Protein AF-A0A955WK31-F1 (afdb_monomer)

Mean predicted aligned error: 3.11 Å

Secondary structure (DSSP, 8-state):
-HHHHHHHHHHH-TTS-SSHHHHHHHHHTS---SPTT--SSSSHHHHHHHHTHHHHH-HHHHHHHHSTTGGGTSS-HHHHHHHHHHHHS-GGG---SSHHHHHHHHTTS---SPTT-SSSSSHHHHHHHHSHHHHH-HHHHHHHHSTTGGGTSS-HHHHHHHHHHHHS-GGG-SSSSHHHHHHHHTTSBS-S-TT-SSSSBHHHHHHHHTHHHHH-HHHHTTTTSSSGGGTSS---

pLDDT: mean 96.46, std 4.12, range [51.94, 98.75]

Solvent-accessible surface area (backbone atoms only — not comparable to full-atom values): 11517 Å² total; per-residue (Å²): 109,45,70,60,36,44,56,25,29,60,71,36,31,59,84,73,42,99,44,70,66,58,41,45,50,55,41,70,76,38,46,74,84,60,57,88,72,31,80,51,46,63,20,48,30,13,17,35,41,25,20,35,71,51,8,67,75,40,34,86,73,20,31,51,29,37,35,89,41,2,71,61,40,20,21,34,46,51,59,50,26,40,51,29,32,65,73,37,22,47,80,96,51,36,72,55,96,43,69,69,40,34,46,51,36,44,75,36,46,46,77,82,50,54,79,74,24,81,49,41,61,19,40,32,13,19,29,44,24,16,33,59,53,8,65,78,39,29,91,71,19,30,37,26,37,27,77,37,2,63,69,41,23,17,56,45,47,60,41,28,43,35,21,28,70,66,33,21,50,80,94,34,41,62,51,98,40,72,70,51,38,42,62,55,41,76,76,43,41,80,84,45,51,64,71,24,82,47,34,50,16,49,27,13,17,30,46,26,14,21,32,50,7,65,75,39,26,85,73,23,16,48,26,33,28,91,76,3,64,81,43,22,32,73,86,128

Radius of gyration: 18.8 Å; Cα contacts (8 Å, |Δi|>4): 501; chains: 1; bounding box: 48×33×51 Å

Sequence (236 aa):
RCEVYCNRMEQNCPDSWADRDTCMQFCAEMPDDAPQGSVEGDSVQCRIYHASVPAAADPALHCPHAALSGAGVCGSGCDVYCRNVMDHCTEELAIYPSMDACMAACGAMPNDGEDGATEGNSVQCRLYHSSFPAEESPAVHCPHASINGGGVCGDACDAYCDQLEAHCVGNNAQYPSRQACRAGCIELSRDGDFNAVDGDSVQCRAYHASFPAASDAALHCPHAGYDGGGVCVDPR

Foldseek 3Di:
DLVLLLVLCCVQVVPLAPDSVRSSQLLVLFADPDDALDCFEGGQNVLSNLSHPVSNVPVPPRVCCNHNCNVRGNHHLQRLLLVLLVVQQDDVRRQAPDSLLSSQQQVLWAAPDDALDCAEGHSNNLSNLSGSVSNVPVVVRSLCNHLQNVRGHHHSQVSLLSLQVRQQDDVSRQAPDSVRSSVLQVPFDCPDDCNDCFEGHSSNLSNLSTSVSNVPSVPRSCCNHSVNVVGHYHDD

Structure (mmCIF, N/CA/C/O backbone):
data_AF-A0A955WK31-F1
#
_entry.id   AF-A0A955WK31-F1
#
loop_
_atom_site.group_PDB
_atom_site.id
_atom_site.type_symbol
_atom_site.label_atom_id
_atom_site.label_alt_id
_atom_site.label_comp_id
_atom_site.label_asym_id
_atom_site.label_entity_id
_atom_site.label_seq_id
_atom_site.pdbx_PDB_ins_code
_atom_site.Cartn_x
_atom_site.Cartn_y
_atom_site.Cartn_z
_atom_site.occupancy
_atom_site.B_iso_or_equiv
_atom_site.auth_seq_id
_atom_site.auth_comp_id
_atom_site.auth_asym_id
_atom_site.auth_atom_id
_atom_site.pdbx_PDB_model_num
ATOM 1 N N . ARG A 1 1 ? 17.958 8.239 -17.084 1.00 92.19 1 ARG A N 1
ATOM 2 C CA . ARG A 1 1 ? 18.024 6.882 -16.485 1.00 92.19 1 ARG A CA 1
ATOM 3 C C . ARG A 1 1 ? 16.753 6.100 -16.811 1.00 92.19 1 ARG A C 1
ATOM 5 O O . ARG A 1 1 ? 16.887 4.992 -17.309 1.00 92.19 1 ARG A O 1
ATOM 12 N N . CYS A 1 2 ? 15.573 6.716 -16.693 1.00 97.62 2 CYS A N 1
ATOM 13 C CA . CYS A 1 2 ? 14.294 6.089 -17.042 1.00 97.62 2 CYS A CA 1
ATOM 14 C C . CYS A 1 2 ? 14.164 5.577 -18.472 1.00 97.62 2 CYS A C 1
ATOM 16 O O . CYS A 1 2 ? 13.762 4.440 -18.652 1.00 97.62 2 CYS A O 1
ATOM 18 N N . GLU A 1 3 ? 14.661 6.309 -19.471 1.00 98.12 3 GLU A N 1
ATOM 19 C CA . GLU A 1 3 ? 14.732 5.782 -20.844 1.00 98.12 3 GLU A CA 1
ATOM 20 C C . GLU A 1 3 ? 15.465 4.432 -20.930 1.00 98.12 3 GLU A C 1
ATOM 22 O O . GLU A 1 3 ? 15.030 3.516 -21.619 1.00 98.12 3 GLU A O 1
ATOM 27 N N . VAL A 1 4 ? 16.581 4.282 -20.205 1.00 97.94 4 VAL A N 1
ATOM 28 C CA . VAL A 1 4 ? 17.332 3.018 -20.177 1.00 97.94 4 VAL A CA 1
ATOM 29 C C . VAL A 1 4 ? 16.525 1.952 -19.452 1.00 97.94 4 VAL A C 1
ATOM 31 O O . VAL A 1 4 ? 16.413 0.848 -19.967 1.00 97.94 4 VAL A O 1
ATOM 34 N N . TYR A 1 5 ? 15.963 2.279 -18.292 1.00 98.38 5 TYR A N 1
ATOM 35 C CA . TYR A 1 5 ? 15.118 1.369 -17.527 1.00 98.38 5 TYR A CA 1
ATOM 36 C C . TYR A 1 5 ? 13.930 0.859 -18.355 1.00 98.38 5 TYR A C 1
ATOM 38 O O . TYR A 1 5 ? 13.827 -0.344 -18.570 1.00 98.38 5 TYR A O 1
ATOM 46 N N . CYS A 1 6 ? 13.109 1.745 -18.918 1.00 98.38 6 CYS A N 1
ATOM 47 C CA . CYS A 1 6 ? 11.917 1.363 -19.671 1.00 98.38 6 CYS A CA 1
ATOM 48 C C . CYS A 1 6 ? 12.245 0.618 -20.966 1.00 98.38 6 CYS A C 1
ATOM 50 O O . CYS A 1 6 ? 11.593 -0.375 -21.262 1.00 98.38 6 CYS A O 1
ATOM 52 N N . ASN A 1 7 ? 13.329 0.974 -21.669 1.00 98.50 7 ASN A N 1
ATOM 53 C CA . ASN A 1 7 ? 13.802 0.168 -22.802 1.00 98.50 7 ASN A CA 1
ATOM 54 C C . ASN A 1 7 ? 14.171 -1.268 -22.390 1.00 98.50 7 ASN A C 1
ATOM 56 O O . ASN A 1 7 ? 14.014 -2.195 -23.179 1.00 98.50 7 ASN A O 1
ATOM 60 N N . ARG A 1 8 ? 14.710 -1.464 -21.179 1.00 98.25 8 ARG A N 1
ATOM 61 C CA . ARG A 1 8 ? 15.048 -2.796 -20.655 1.00 98.25 8 ARG A CA 1
ATOM 62 C C . ARG A 1 8 ? 13.814 -3.560 -20.195 1.00 98.25 8 ARG A C 1
ATOM 64 O O . ARG A 1 8 ? 13.718 -4.746 -20.496 1.00 98.25 8 ARG A O 1
ATOM 71 N N . MET A 1 9 ? 12.873 -2.880 -19.545 1.00 98.00 9 MET A N 1
ATOM 72 C CA . MET A 1 9 ? 11.590 -3.463 -19.155 1.00 98.00 9 MET A CA 1
ATOM 73 C C . MET A 1 9 ? 10.801 -3.922 -20.383 1.00 98.00 9 MET A C 1
ATOM 75 O O . MET A 1 9 ? 10.459 -5.089 -20.465 1.00 98.00 9 MET A O 1
ATOM 79 N N . GLU A 1 10 ? 10.622 -3.080 -21.401 1.00 97.81 10 GLU A N 1
ATOM 80 C CA . GLU A 1 10 ? 9.941 -3.469 -22.649 1.00 97.81 10 GLU A CA 1
ATOM 81 C C . GLU A 1 10 ? 10.626 -4.651 -23.355 1.00 97.81 10 GLU A C 1
ATOM 83 O O . GLU A 1 10 ? 9.967 -5.483 -23.975 1.00 97.81 10 GLU A O 1
ATOM 88 N N . GLN A 1 11 ? 11.958 -4.728 -23.276 1.00 98.06 11 GLN A N 1
ATOM 89 C CA . GLN A 1 11 ? 12.728 -5.779 -23.934 1.00 98.06 11 GLN A CA 1
ATOM 90 C C . GLN A 1 11 ? 12.635 -7.131 -23.212 1.00 98.06 11 GLN A C 1
ATOM 92 O O . GLN A 1 11 ? 12.523 -8.160 -23.876 1.00 98.06 11 GLN A O 1
ATOM 97 N N . ASN A 1 12 ? 12.756 -7.137 -21.882 1.00 98.31 12 ASN A N 1
ATOM 98 C CA . ASN A 1 12 ? 12.971 -8.360 -21.101 1.00 98.31 12 ASN A CA 1
ATOM 99 C C . ASN A 1 12 ? 11.814 -8.695 -20.146 1.00 98.31 12 ASN A C 1
ATOM 101 O O . ASN A 1 12 ? 11.723 -9.832 -19.694 1.00 98.31 12 ASN A O 1
ATOM 105 N N . CYS A 1 13 ? 10.943 -7.728 -19.859 1.00 97.12 13 CYS A N 1
ATOM 106 C CA . CYS A 1 13 ? 9.817 -7.808 -18.928 1.00 97.12 13 CYS A CA 1
ATOM 107 C C . CYS A 1 13 ? 8.564 -7.110 -19.512 1.00 97.12 13 CYS A C 1
ATOM 109 O O . CYS A 1 13 ? 8.035 -6.183 -18.892 1.00 97.12 13 CYS A O 1
ATOM 111 N N . PRO A 1 14 ? 8.101 -7.491 -20.721 1.00 94.69 14 PRO A N 1
ATOM 112 C CA . PRO A 1 14 ? 7.091 -6.734 -21.471 1.00 94.69 14 PRO A CA 1
ATOM 113 C C . PRO A 1 14 ? 5.731 -6.631 -20.766 1.00 94.69 14 PRO A C 1
ATOM 115 O O . PRO A 1 14 ? 4.974 -5.717 -21.069 1.00 94.69 14 PRO A O 1
ATOM 118 N N . ASP A 1 15 ? 5.445 -7.527 -19.819 1.00 90.69 15 ASP A N 1
ATOM 119 C CA . ASP A 1 15 ? 4.183 -7.557 -19.073 1.00 90.69 15 ASP A CA 1
ATOM 120 C C . ASP A 1 15 ? 4.235 -6.748 -17.761 1.00 90.69 15 ASP A C 1
ATOM 122 O O . ASP A 1 15 ? 3.238 -6.659 -17.052 1.00 90.69 15 ASP A O 1
ATOM 126 N N . SER A 1 16 ? 5.385 -6.160 -17.404 1.00 90.75 16 SER A N 1
ATOM 127 C CA . SER A 1 16 ? 5.535 -5.423 -16.138 1.00 90.75 16 SER A CA 1
ATOM 128 C C . SER A 1 16 ? 4.863 -4.052 -16.126 1.00 90.75 16 SER A C 1
ATOM 130 O O . SER A 1 16 ? 4.654 -3.499 -15.051 1.00 90.75 16 SER A O 1
ATOM 132 N N . TRP A 1 17 ? 4.565 -3.484 -17.295 1.00 92.38 17 TRP A N 1
ATOM 133 C CA . TRP A 1 17 ? 3.943 -2.170 -17.419 1.00 92.38 17 TRP A CA 1
ATOM 134 C C . TRP A 1 17 ? 2.866 -2.201 -18.494 1.00 92.38 17 TRP A C 1
ATOM 136 O O . TRP A 1 17 ? 3.056 -2.819 -19.539 1.00 92.38 17 TRP A O 1
ATOM 146 N N . AL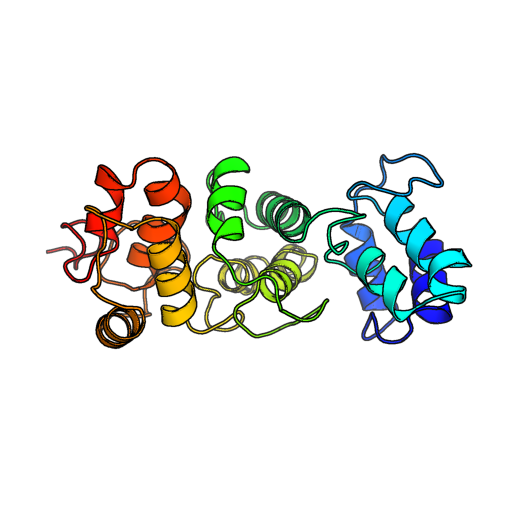A A 1 18 ? 1.758 -1.497 -18.253 1.00 91.19 18 ALA A N 1
ATOM 147 C CA . ALA A 1 18 ? 0.679 -1.381 -19.232 1.00 91.19 18 ALA A CA 1
ATOM 148 C C . ALA A 1 18 ? 1.162 -0.708 -20.529 1.00 91.19 18 ALA A C 1
ATOM 150 O O . ALA A 1 18 ? 0.836 -1.154 -21.630 1.00 91.19 18 ALA A O 1
ATOM 151 N N . ASP A 1 19 ? 1.961 0.351 -20.388 1.00 94.25 19 ASP A N 1
ATOM 152 C CA . ASP A 1 19 ? 2.599 1.064 -21.487 1.00 94.25 19 ASP A CA 1
ATOM 153 C C . ASP A 1 19 ? 3.885 1.785 -21.043 1.00 94.25 19 ASP A C 1
ATOM 155 O O . ASP A 1 19 ? 4.278 1.793 -19.869 1.00 94.25 19 ASP A O 1
ATOM 159 N N . ARG A 1 20 ? 4.574 2.376 -22.025 1.00 95.94 20 ARG A N 1
ATOM 160 C CA . ARG A 1 20 ? 5.824 3.109 -21.816 1.00 95.94 20 ARG A CA 1
ATOM 161 C C . ARG A 1 20 ? 5.638 4.335 -20.930 1.00 95.94 20 ARG A C 1
ATOM 163 O O . ARG A 1 20 ? 6.525 4.627 -20.132 1.00 95.94 20 ARG A O 1
ATOM 170 N N . ASP A 1 21 ? 4.529 5.047 -21.084 1.00 96.56 21 ASP A N 1
ATOM 171 C CA . ASP A 1 21 ? 4.283 6.285 -20.344 1.00 96.56 21 ASP A CA 1
ATOM 172 C C . ASP A 1 21 ? 4.119 5.974 -18.853 1.00 96.56 21 ASP A C 1
ATOM 174 O O . ASP A 1 21 ? 4.790 6.585 -18.021 1.00 96.56 21 ASP A O 1
ATOM 178 N N . THR A 1 22 ? 3.373 4.914 -18.536 1.00 93.69 22 THR A N 1
ATOM 179 C CA . THR A 1 22 ? 3.252 4.345 -17.191 1.00 93.69 22 THR A CA 1
ATOM 180 C C . THR A 1 22 ? 4.628 3.969 -16.634 1.00 93.69 22 THR A C 1
ATOM 182 O O . THR A 1 22 ? 4.990 4.386 -15.535 1.00 93.69 22 THR A O 1
ATOM 185 N N . CYS A 1 23 ? 5.459 3.252 -17.405 1.00 96.88 23 CYS A N 1
ATOM 186 C CA . CYS A 1 23 ? 6.825 2.922 -16.979 1.00 96.88 23 CYS A CA 1
ATOM 187 C 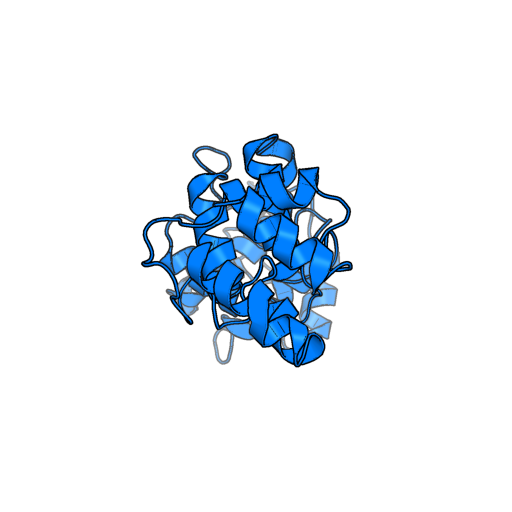C . CYS A 1 23 ? 7.657 4.172 -16.643 1.00 96.88 23 CYS A C 1
ATOM 189 O O . CYS A 1 23 ? 8.407 4.188 -15.663 1.00 96.88 23 CYS A O 1
ATOM 191 N N . MET A 1 24 ? 7.543 5.222 -17.458 1.00 97.31 24 MET A N 1
ATOM 192 C CA . MET A 1 24 ? 8.301 6.457 -17.276 1.00 97.31 24 MET A CA 1
ATOM 193 C C . MET A 1 24 ? 7.849 7.233 -16.036 1.00 97.31 24 MET A C 1
ATOM 195 O O . MET A 1 24 ? 8.716 7.746 -15.330 1.00 97.31 24 MET A O 1
ATOM 199 N N . GLN A 1 25 ? 6.543 7.266 -15.750 1.00 95.75 25 GLN A N 1
ATOM 200 C CA . GLN A 1 25 ? 5.986 7.860 -14.529 1.00 95.75 25 GLN A CA 1
ATOM 201 C C . GLN A 1 25 ? 6.509 7.136 -13.287 1.00 95.75 25 GLN A C 1
ATOM 203 O O . GLN A 1 25 ? 7.164 7.745 -12.450 1.00 95.75 25 GLN A O 1
ATOM 208 N N . PHE A 1 26 ? 6.366 5.811 -13.216 1.00 94.56 26 PHE A N 1
ATOM 209 C CA . PHE A 1 26 ? 6.881 5.047 -12.075 1.00 94.56 26 PHE A CA 1
ATOM 210 C C . PHE A 1 26 ? 8.394 5.138 -11.904 1.00 94.56 26 PHE A C 1
ATOM 212 O O . PHE A 1 26 ? 8.895 5.094 -10.784 1.00 94.56 26 PHE A O 1
ATOM 219 N N . CYS A 1 27 ? 9.143 5.235 -12.999 1.00 96.94 27 CYS A N 1
ATOM 220 C CA . CYS A 1 27 ? 10.583 5.396 -12.905 1.00 96.94 27 CYS A CA 1
ATOM 221 C C . CYS A 1 27 ? 10.997 6.755 -12.328 1.00 96.94 27 CYS A C 1
ATOM 223 O O . CYS A 1 27 ? 12.036 6.830 -11.670 1.00 96.94 27 CYS A O 1
ATOM 225 N N . ALA A 1 28 ? 10.222 7.815 -12.575 1.00 95.31 28 ALA A N 1
ATOM 226 C CA . ALA A 1 28 ? 10.496 9.132 -12.007 1.00 95.31 28 ALA A CA 1
ATOM 227 C C . ALA A 1 28 ? 10.460 9.108 -10.466 1.00 95.31 28 ALA A C 1
ATOM 229 O O . ALA A 1 28 ? 11.258 9.801 -9.841 1.00 95.31 28 ALA A O 1
ATOM 230 N N . GLU A 1 29 ? 9.651 8.211 -9.891 1.00 91.88 29 GLU A N 1
ATOM 231 C CA . GLU A 1 29 ? 9.495 7.995 -8.444 1.00 91.88 29 GLU A CA 1
ATOM 232 C C . GLU A 1 29 ? 10.611 7.170 -7.787 1.00 91.88 29 GLU A C 1
ATOM 234 O O . GLU A 1 29 ? 10.628 6.980 -6.568 1.00 91.88 29 GLU A O 1
ATOM 239 N N . MET A 1 30 ? 11.525 6.595 -8.571 1.00 94.69 30 MET A N 1
ATOM 240 C CA . MET A 1 30 ? 12.569 5.714 -8.047 1.00 94.69 30 MET A CA 1
ATOM 241 C C . MET A 1 30 ? 13.819 6.516 -7.662 1.00 94.69 30 MET A C 1
ATOM 243 O O . MET A 1 30 ? 14.312 7.288 -8.489 1.00 94.69 30 MET A O 1
ATOM 247 N N . PRO A 1 31 ? 14.430 6.263 -6.485 1.00 95.94 31 PRO A N 1
ATOM 248 C CA . PRO A 1 31 ? 15.676 6.918 -6.106 1.00 95.94 31 PRO A CA 1
ATOM 249 C C . PRO A 1 31 ? 16.777 6.722 -7.155 1.00 95.94 31 PRO A C 1
ATOM 251 O O . PRO A 1 31 ? 16.990 5.622 -7.682 1.00 95.94 31 PRO A O 1
ATOM 254 N N . ASP A 1 32 ? 17.498 7.795 -7.475 1.00 94.44 32 ASP A N 1
ATOM 255 C CA . ASP A 1 32 ? 18.536 7.797 -8.506 1.00 94.44 32 ASP A CA 1
ATOM 256 C C . ASP A 1 32 ? 19.938 8.139 -7.983 1.00 94.44 32 ASP A C 1
ATOM 258 O O . ASP A 1 32 ? 20.868 8.331 -8.769 1.00 94.44 32 ASP A O 1
ATOM 262 N N . ASP A 1 33 ? 20.126 8.116 -6.672 1.00 92.81 33 ASP A N 1
ATOM 263 C CA . ASP A 1 33 ? 21.386 8.392 -5.983 1.00 92.81 33 ASP A CA 1
ATOM 264 C C . ASP A 1 33 ? 22.358 7.196 -5.976 1.00 92.81 33 ASP A C 1
ATOM 266 O O . ASP A 1 33 ? 23.569 7.371 -5.806 1.00 92.81 33 ASP A O 1
ATOM 270 N N . ALA A 1 34 ? 21.865 5.983 -6.242 1.00 95.38 34 ALA A N 1
ATOM 271 C CA . ALA A 1 34 ? 22.690 4.782 -6.281 1.00 95.38 34 ALA A CA 1
ATOM 272 C C . ALA A 1 34 ? 23.724 4.777 -7.439 1.00 95.38 34 ALA A C 1
ATOM 274 O O . ALA A 1 34 ? 23.462 5.304 -8.537 1.00 95.38 34 ALA A O 1
ATOM 275 N N . PRO A 1 35 ? 24.899 4.137 -7.240 1.00 96.19 35 PRO A N 1
ATOM 276 C CA . PRO A 1 35 ? 25.889 3.920 -8.293 1.00 96.19 35 PRO A CA 1
ATOM 277 C C . PRO A 1 35 ? 25.359 3.082 -9.462 1.00 96.19 35 PRO A C 1
ATOM 279 O O . PRO A 1 35 ? 24.489 2.227 -9.316 1.00 96.19 35 PRO A O 1
ATOM 282 N N . GLN A 1 36 ? 25.931 3.286 -10.648 1.00 94.56 36 GLN A N 1
ATOM 283 C CA . GLN A 1 36 ? 25.620 2.439 -11.795 1.00 94.56 36 GLN A CA 1
ATOM 284 C C . GLN A 1 36 ? 26.034 0.987 -11.523 1.00 94.56 36 GLN A C 1
ATOM 286 O O . GLN A 1 36 ? 27.169 0.728 -11.129 1.00 94.56 36 GLN A O 1
ATOM 291 N N . GLY A 1 37 ? 25.129 0.048 -11.804 1.00 90.75 37 GLY A N 1
ATOM 292 C CA . GLY A 1 37 ? 25.379 -1.380 -11.605 1.00 90.75 37 GLY A CA 1
ATOM 293 C C . GLY A 1 37 ? 25.156 -1.868 -10.174 1.00 90.75 37 GLY A C 1
ATOM 294 O O . GLY A 1 37 ? 25.559 -2.990 -9.877 1.00 90.75 37 GLY A O 1
ATOM 295 N N . SER A 1 38 ? 24.523 -1.068 -9.306 1.00 97.75 38 SER A N 1
ATOM 296 C CA . SER A 1 38 ? 23.959 -1.580 -8.054 1.00 97.75 38 SER A CA 1
ATOM 297 C C . SER A 1 38 ? 23.093 -2.810 -8.322 1.00 97.75 38 SER A C 1
ATOM 299 O O . SER A 1 38 ? 22.376 -2.854 -9.319 1.00 97.75 38 SER A O 1
ATOM 301 N N . VAL A 1 39 ? 23.181 -3.804 -7.441 1.00 97.62 39 VAL A N 1
ATOM 302 C CA . VAL A 1 39 ? 22.456 -5.086 -7.544 1.00 97.62 39 VAL A CA 1
ATOM 303 C C . VAL A 1 39 ? 21.466 -5.292 -6.396 1.00 97.62 39 VAL A C 1
ATOM 305 O O . VAL A 1 39 ? 20.821 -6.329 -6.315 1.00 97.62 39 VAL A O 1
ATOM 308 N N . GLU A 1 40 ? 21.390 -4.320 -5.492 1.00 97.19 40 GLU A N 1
ATOM 309 C CA . GLU A 1 40 ? 20.521 -4.298 -4.322 1.00 97.19 40 GLU A CA 1
ATOM 310 C C . GLU A 1 40 ? 20.214 -2.841 -3.935 1.00 97.19 40 GLU A C 1
ATOM 312 O O . GLU A 1 40 ? 20.901 -1.913 -4.384 1.00 97.19 40 GLU A O 1
ATOM 317 N N . GLY A 1 41 ? 19.191 -2.656 -3.098 1.00 95.06 41 GLY A N 1
ATOM 318 C CA . GLY A 1 41 ? 18.737 -1.358 -2.590 1.00 95.06 41 GLY A CA 1
ATOM 319 C C . GLY A 1 41 ? 17.703 -0.673 -3.490 1.00 95.06 41 GLY A C 1
ATOM 320 O O . GLY A 1 41 ? 17.723 -0.836 -4.713 1.00 95.06 41 GLY A O 1
ATOM 321 N N . ASP A 1 42 ? 16.793 0.103 -2.887 1.00 95.69 42 ASP A N 1
ATOM 322 C CA . ASP A 1 42 ? 15.738 0.823 -3.619 1.00 95.69 42 ASP A CA 1
ATOM 323 C C . ASP A 1 42 ? 16.335 1.927 -4.489 1.00 95.69 42 ASP A C 1
ATOM 325 O O . ASP A 1 42 ? 16.679 3.004 -4.014 1.00 95.69 42 ASP A O 1
ATOM 329 N N . SER A 1 43 ? 16.522 1.625 -5.773 1.00 96.81 43 SER A N 1
ATOM 330 C CA . SER A 1 43 ? 17.007 2.592 -6.748 1.00 96.81 43 SER A CA 1
ATOM 331 C C . SER A 1 43 ? 16.698 2.182 -8.182 1.00 96.81 43 SER A C 1
ATOM 333 O O . SER A 1 43 ? 16.664 0.996 -8.530 1.00 96.81 43 SER A O 1
ATOM 335 N N . VAL A 1 44 ? 16.609 3.173 -9.069 1.00 97.56 44 VAL A N 1
ATOM 336 C CA . VAL A 1 44 ? 16.513 2.942 -10.516 1.00 97.56 44 VAL A CA 1
ATOM 337 C C . VAL A 1 44 ? 17.731 2.178 -11.053 1.00 97.56 44 VAL A C 1
ATOM 339 O O . VAL A 1 44 ? 17.611 1.431 -12.020 1.00 97.56 44 VAL A O 1
ATOM 342 N N . GLN A 1 45 ? 18.916 2.313 -10.439 1.00 97.94 45 GLN A N 1
ATOM 343 C CA . GLN A 1 45 ? 20.112 1.585 -10.888 1.00 97.94 45 GLN A CA 1
ATOM 344 C C . GLN A 1 45 ? 20.037 0.090 -10.588 1.00 97.94 45 GLN A C 1
ATOM 346 O O . GLN A 1 45 ? 20.364 -0.704 -11.471 1.00 97.94 45 GLN A O 1
ATOM 351 N N . CYS A 1 46 ? 19.558 -0.287 -9.399 1.00 98.31 46 CYS A N 1
ATOM 352 C CA . CYS A 1 46 ? 19.274 -1.685 -9.072 1.00 98.31 46 CYS A CA 1
ATOM 353 C C . CYS A 1 46 ? 18.269 -2.284 -10.060 1.00 98.31 46 CYS A C 1
ATOM 355 O O . CYS A 1 46 ? 18.496 -3.339 -10.655 1.00 98.31 46 CYS A O 1
ATOM 357 N N . ARG A 1 47 ? 17.188 -1.549 -10.333 1.00 98.12 47 ARG A N 1
ATOM 358 C CA . ARG A 1 47 ? 16.125 -2.00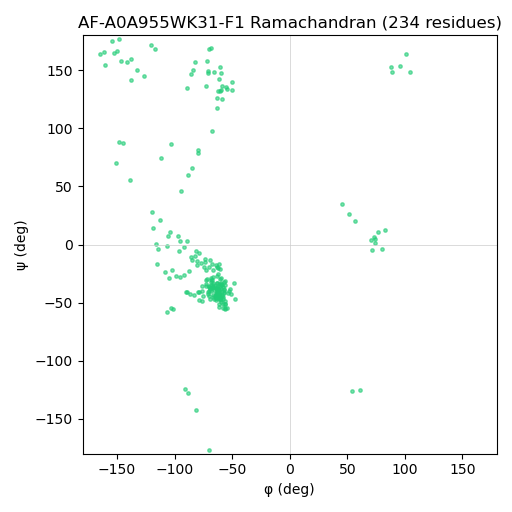6 -11.234 1.00 98.12 47 ARG A CA 1
ATOM 359 C C . ARG A 1 47 ? 16.605 -2.116 -12.681 1.00 98.12 47 ARG A C 1
ATOM 361 O O . ARG A 1 47 ? 16.284 -3.091 -13.352 1.00 98.12 47 ARG A O 1
ATOM 368 N N . ILE A 1 48 ? 17.460 -1.200 -13.152 1.00 98.44 48 ILE A N 1
ATOM 369 C CA . ILE A 1 48 ? 18.138 -1.322 -14.456 1.00 98.44 48 ILE A CA 1
ATOM 370 C C . ILE A 1 48 ? 19.010 -2.579 -14.511 1.00 98.44 48 ILE A C 1
ATOM 372 O O . ILE A 1 48 ? 19.008 -3.257 -15.543 1.00 98.44 48 ILE A O 1
ATOM 376 N N . TYR A 1 49 ? 19.764 -2.891 -13.448 1.00 98.31 49 TYR A N 1
ATOM 377 C CA . TYR A 1 49 ? 20.580 -4.105 -13.401 1.00 98.31 49 TYR A CA 1
ATOM 378 C C . TYR A 1 49 ? 19.700 -5.339 -13.588 1.00 98.31 49 TYR A C 1
ATOM 380 O O . TYR A 1 49 ? 19.955 -6.120 -14.504 1.00 98.31 49 TYR A O 1
ATOM 388 N N . HIS A 1 50 ? 18.623 -5.464 -12.810 1.00 98.44 50 HIS A N 1
ATOM 389 C CA . HIS A 1 50 ? 17.724 -6.612 -12.895 1.00 98.44 50 HIS A CA 1
ATOM 390 C C . HIS A 1 50 ? 16.945 -6.683 -14.212 1.00 98.44 50 HIS A C 1
ATOM 392 O O . HIS A 1 50 ? 16.850 -7.768 -14.776 1.00 98.44 50 HIS A O 1
ATOM 398 N N . ALA A 1 51 ? 16.526 -5.549 -14.781 1.00 98.19 51 ALA A N 1
ATOM 399 C CA . ALA A 1 51 ? 15.858 -5.488 -16.083 1.00 98.19 51 ALA A CA 1
ATOM 400 C C . ALA A 1 51 ? 16.780 -5.815 -17.274 1.00 98.19 51 ALA A C 1
ATOM 402 O O . ALA A 1 51 ? 16.300 -5.976 -18.392 1.00 98.19 51 ALA A O 1
ATOM 403 N N . SER A 1 52 ? 18.106 -5.857 -17.091 1.00 97.88 52 SER A N 1
ATOM 404 C CA . SER A 1 52 ? 19.074 -5.999 -18.189 1.00 97.88 52 SER A CA 1
ATOM 405 C C . SER A 1 52 ? 19.430 -7.467 -18.483 1.00 97.88 52 SER A C 1
ATOM 407 O O . SER A 1 52 ? 18.563 -8.279 -18.787 1.00 97.88 52 SER A O 1
ATOM 409 N N . VAL A 1 53 ? 20.721 -7.821 -18.450 1.00 96.12 53 VAL A N 1
ATOM 410 C CA . VAL A 1 53 ? 21.208 -9.184 -18.727 1.00 96.12 53 VAL A CA 1
ATOM 411 C C . VAL A 1 53 ? 20.579 -10.246 -17.808 1.00 96.12 53 VAL A C 1
ATOM 413 O O . VAL A 1 53 ? 20.262 -11.314 -18.325 1.00 96.12 53 VAL A O 1
ATOM 416 N N . PRO A 1 54 ? 20.356 -9.990 -16.500 1.00 97.00 54 PRO A N 1
ATOM 417 C CA . PRO A 1 54 ? 19.674 -10.935 -15.620 1.00 97.00 54 PRO A CA 1
ATOM 418 C C . PRO A 1 54 ? 18.263 -11.298 -16.107 1.00 97.00 54 PRO A C 1
ATOM 420 O O . PRO A 1 54 ? 18.012 -12.474 -16.354 1.00 97.00 54 PRO A O 1
ATOM 423 N N . ALA A 1 55 ? 17.373 -10.325 -16.342 1.00 97.81 55 ALA A N 1
ATOM 424 C CA . ALA A 1 55 ? 16.035 -10.604 -16.875 1.00 97.81 55 ALA A CA 1
ATOM 425 C C . ALA A 1 55 ? 16.061 -11.226 -18.274 1.00 97.81 55 ALA A C 1
ATOM 427 O O . ALA A 1 55 ? 15.245 -12.089 -18.560 1.00 97.81 55 ALA A O 1
ATOM 428 N N . ALA A 1 56 ? 17.022 -10.877 -19.135 1.00 97.81 56 ALA A N 1
ATOM 429 C CA . ALA A 1 56 ? 17.161 -11.551 -20.429 1.00 97.81 56 ALA A CA 1
ATOM 430 C C . ALA A 1 56 ? 17.492 -13.055 -20.297 1.00 97.81 56 ALA A C 1
ATOM 432 O O . ALA A 1 56 ? 17.200 -13.829 -21.209 1.00 97.81 56 ALA A O 1
ATOM 433 N N . ALA A 1 57 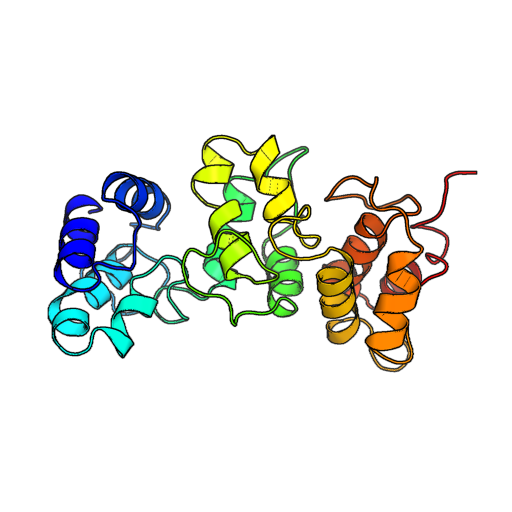? 18.132 -13.465 -19.196 1.00 98.06 57 ALA A N 1
ATOM 434 C CA . ALA A 1 57 ? 18.494 -14.855 -18.925 1.00 98.06 57 ALA A CA 1
ATOM 435 C C . ALA A 1 57 ? 17.398 -15.620 -18.162 1.00 98.06 57 ALA A C 1
ATOM 437 O O . ALA A 1 57 ? 17.143 -16.780 -18.481 1.00 98.06 57 ALA A O 1
ATOM 438 N N . ASP A 1 58 ? 16.767 -14.980 -17.175 1.00 98.00 58 ASP A N 1
ATOM 439 C CA . ASP A 1 58 ? 15.671 -15.538 -16.377 1.00 98.00 58 ASP A CA 1
ATOM 440 C C . ASP A 1 58 ? 14.659 -14.432 -16.007 1.00 98.00 58 ASP A C 1
ATOM 442 O O . ASP A 1 58 ? 14.778 -13.800 -14.947 1.00 98.00 58 ASP A O 1
ATOM 446 N N . PRO A 1 59 ? 13.668 -14.163 -16.882 1.00 96.94 59 PRO A N 1
ATOM 447 C CA . PRO A 1 59 ? 12.666 -13.130 -16.638 1.00 96.94 59 PRO A CA 1
ATOM 448 C C . PRO A 1 59 ? 11.834 -13.399 -15.381 1.00 96.94 59 PRO A C 1
ATOM 450 O O . PRO A 1 59 ? 11.540 -12.474 -14.629 1.00 96.94 59 PRO A O 1
ATOM 453 N N . ALA A 1 60 ? 11.487 -14.665 -15.121 1.00 95.38 60 ALA A N 1
ATOM 454 C CA . ALA A 1 60 ? 10.626 -15.034 -13.999 1.00 95.38 60 ALA A CA 1
ATOM 455 C C . ALA A 1 60 ? 11.272 -14.693 -12.650 1.00 95.38 60 ALA A C 1
ATOM 457 O O . ALA A 1 60 ? 10.583 -14.265 -11.728 1.00 95.38 60 ALA A O 1
ATOM 458 N N . LEU A 1 61 ? 12.594 -14.845 -12.548 1.00 96.00 61 LEU A N 1
ATOM 459 C CA . LEU A 1 61 ? 13.339 -14.476 -11.350 1.00 96.00 61 LEU A CA 1
ATOM 460 C C . LEU A 1 61 ? 13.600 -12.967 -11.251 1.00 96.00 61 LEU A C 1
ATOM 462 O O . LEU A 1 61 ? 13.543 -12.407 -10.161 1.00 96.00 61 LEU A O 1
ATOM 466 N N . HIS A 1 62 ? 13.939 -12.301 -12.357 1.00 97.75 62 HIS A N 1
ATOM 467 C CA . HIS A 1 62 ? 14.506 -10.949 -12.296 1.00 97.75 62 HIS A CA 1
ATOM 468 C C . HIS A 1 62 ? 13.541 -9.811 -12.623 1.00 97.75 62 HIS A C 1
ATOM 470 O O . HIS A 1 62 ? 13.785 -8.691 -12.169 1.00 97.75 62 HIS A O 1
ATOM 476 N N . CYS A 1 63 ? 12.450 -10.057 -13.349 1.00 97.19 63 CYS A N 1
ATOM 477 C CA . CYS A 1 63 ? 11.452 -9.019 -13.602 1.00 97.19 63 CYS A CA 1
ATOM 478 C C . CYS A 1 63 ? 10.797 -8.490 -12.314 1.00 97.19 63 CYS A C 1
ATOM 480 O O . CYS A 1 63 ? 10.720 -7.270 -12.193 1.00 97.19 63 CYS A O 1
ATOM 482 N N . PRO A 1 64 ? 10.446 -9.318 -11.305 1.00 95.31 64 PRO A N 1
ATOM 483 C CA . PRO A 1 64 ? 9.911 -8.805 -10.037 1.00 95.31 64 PRO A CA 1
ATOM 484 C C . PRO A 1 64 ? 10.880 -7.868 -9.297 1.00 95.31 64 PRO A C 1
ATOM 486 O O . PRO A 1 64 ? 10.479 -6.865 -8.717 1.00 95.31 64 PRO A O 1
ATOM 489 N N . HIS A 1 65 ? 12.190 -8.136 -9.365 1.00 96.38 65 HIS A N 1
ATOM 490 C CA . HIS A 1 65 ? 13.194 -7.256 -8.753 1.00 96.38 65 HIS A CA 1
ATOM 491 C C . HIS A 1 65 ? 13.275 -5.896 -9.469 1.00 96.38 65 HIS A C 1
ATOM 493 O O . HIS A 1 65 ? 13.618 -4.881 -8.866 1.00 96.38 65 HIS A O 1
ATOM 499 N N . ALA A 1 66 ? 12.995 -5.876 -10.773 1.00 97.06 66 ALA A N 1
ATOM 500 C CA . ALA A 1 66 ? 13.007 -4.668 -11.587 1.00 97.06 66 ALA A CA 1
ATOM 501 C C . ALA A 1 66 ? 11.668 -3.909 -11.582 1.00 97.06 66 ALA A C 1
ATOM 503 O O . ALA A 1 66 ? 11.665 -2.709 -11.863 1.00 97.06 66 ALA A O 1
ATOM 504 N N . ALA A 1 67 ? 10.558 -4.583 -11.279 1.00 94.50 67 ALA A N 1
ATOM 505 C CA . ALA A 1 67 ? 9.217 -4.017 -11.147 1.00 94.50 67 ALA A CA 1
ATOM 506 C C . ALA A 1 67 ? 9.091 -3.135 -9.899 1.00 94.50 67 ALA A C 1
ATOM 508 O O . ALA A 1 67 ? 9.967 -3.159 -9.045 1.00 94.50 67 ALA A O 1
ATOM 509 N N . LEU A 1 68 ? 8.006 -2.366 -9.777 1.00 91.94 68 LEU A N 1
ATOM 510 C CA . LEU A 1 68 ? 7.818 -1.323 -8.757 1.00 91.94 68 LEU A CA 1
ATOM 511 C C . LEU A 1 68 ? 8.161 -1.747 -7.318 1.00 91.94 68 LEU A C 1
ATOM 513 O O . LEU A 1 68 ? 8.890 -1.035 -6.629 1.00 91.94 68 LEU A O 1
ATOM 517 N N . SER A 1 69 ? 7.688 -2.913 -6.871 1.00 92.00 69 SER A N 1
ATOM 518 C CA . SER A 1 69 ? 7.884 -3.370 -5.487 1.00 92.00 69 SER A CA 1
ATOM 519 C C . SER A 1 69 ? 9.341 -3.667 -5.137 1.00 92.00 69 SER A C 1
ATOM 521 O O . SER A 1 69 ? 9.695 -3.682 -3.962 1.00 92.00 69 SER A O 1
ATOM 523 N N . GLY A 1 70 ? 10.184 -3.925 -6.145 1.00 93.56 70 GLY A N 1
ATOM 524 C CA . GLY A 1 70 ? 11.580 -4.327 -5.966 1.00 93.56 70 GLY A CA 1
ATOM 525 C C . GLY A 1 70 ? 11.759 -5.750 -5.432 1.00 93.56 70 GLY A C 1
ATOM 526 O O . GLY A 1 70 ? 12.899 -6.216 -5.348 1.00 93.56 70 GLY A O 1
ATOM 527 N N . ALA A 1 71 ? 10.660 -6.435 -5.087 1.00 93.06 71 ALA A N 1
ATOM 528 C CA . ALA A 1 71 ? 10.595 -7.811 -4.596 1.00 93.06 71 ALA A CA 1
ATOM 529 C C . ALA A 1 71 ? 11.640 -8.155 -3.509 1.00 93.06 71 ALA A C 1
ATOM 531 O O . ALA A 1 71 ? 12.163 -9.267 -3.453 1.00 93.06 71 ALA A O 1
ATOM 532 N N . GLY A 1 72 ? 11.967 -7.191 -2.641 1.00 94.25 72 GLY A N 1
ATOM 533 C CA . GLY A 1 72 ? 12.938 -7.348 -1.554 1.00 94.25 72 GLY A CA 1
ATOM 534 C C . GLY A 1 72 ? 14.407 -7.231 -1.972 1.00 94.25 72 GLY A C 1
ATOM 535 O O . GLY A 1 72 ? 15.276 -7.267 -1.105 1.00 94.25 72 GLY A O 1
ATOM 536 N N . VAL A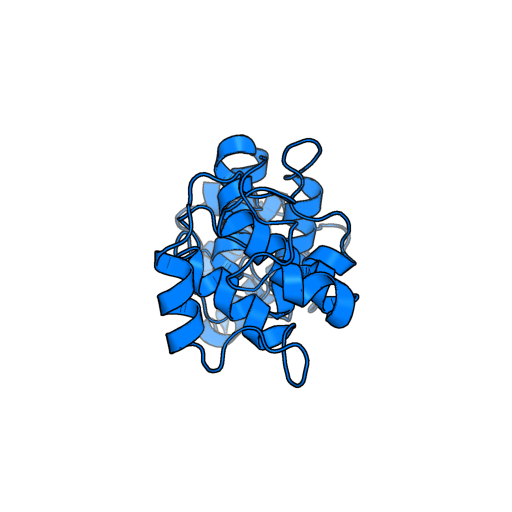 1 73 ? 14.702 -7.076 -3.266 1.00 96.94 73 VAL A N 1
ATOM 537 C CA . VAL A 1 73 ? 16.071 -6.930 -3.789 1.00 96.94 73 VAL A CA 1
ATOM 538 C C . VAL A 1 73 ? 16.374 -5.470 -4.094 1.00 96.94 73 VAL A C 1
ATOM 540 O O . VAL A 1 73 ? 17.305 -4.898 -3.526 1.00 96.94 73 VAL A O 1
ATOM 543 N N . CYS A 1 74 ? 15.547 -4.831 -4.921 1.00 96.88 74 CYS A N 1
ATOM 544 C CA . CYS A 1 74 ? 15.638 -3.397 -5.194 1.00 96.88 74 CYS A CA 1
ATOM 545 C C . CYS A 1 74 ? 14.697 -2.597 -4.288 1.00 96.88 74 CYS A C 1
ATOM 547 O O . CYS A 1 74 ? 13.966 -1.738 -4.768 1.00 96.88 74 CYS A O 1
ATOM 549 N N . GLY A 1 75 ? 14.696 -2.921 -2.993 1.00 94.75 75 GLY A N 1
ATOM 550 C CA . GLY A 1 75 ? 13.738 -2.426 -2.000 1.00 94.75 75 GLY A CA 1
ATOM 551 C C . GLY A 1 75 ? 12.702 -3.485 -1.621 1.00 94.75 75 GLY A C 1
ATOM 552 O O . GLY A 1 75 ? 12.369 -4.355 -2.429 1.00 94.75 75 GLY A O 1
ATOM 553 N N . SER A 1 76 ? 12.218 -3.449 -0.377 1.00 95.06 76 SER A N 1
ATOM 554 C CA . SER A 1 76 ? 11.038 -4.226 0.009 1.00 95.06 76 SER A CA 1
ATOM 555 C C . SER A 1 76 ? 9.757 -3.489 -0.373 1.00 95.06 76 SER A C 1
ATOM 557 O O . SER A 1 76 ? 9.747 -2.261 -0.460 1.00 95.06 76 SER A O 1
ATOM 559 N N . GLY A 1 77 ? 8.654 -4.227 -0.533 1.00 95.12 77 GLY A N 1
ATOM 560 C CA . GLY A 1 77 ? 7.349 -3.619 -0.805 1.00 95.12 77 GLY A CA 1
ATOM 561 C C . GLY A 1 77 ? 6.987 -2.537 0.218 1.00 95.12 77 GLY A C 1
ATOM 562 O O . GLY A 1 77 ? 6.515 -1.477 -0.177 1.00 95.12 77 GLY A O 1
ATOM 563 N N . CYS A 1 78 ? 7.293 -2.760 1.503 1.00 97.69 78 CYS A N 1
ATOM 564 C CA . CYS A 1 78 ? 7.062 -1.772 2.556 1.00 97.69 78 CYS A CA 1
ATOM 565 C C . CYS A 1 78 ? 7.997 -0.565 2.479 1.00 97.69 78 CYS A C 1
ATOM 567 O O . CYS A 1 78 ? 7.520 0.548 2.668 1.00 97.69 78 CYS A O 1
ATOM 569 N N . ASP A 1 79 ? 9.283 -0.747 2.160 1.00 96.56 79 ASP A N 1
ATOM 570 C CA . ASP A 1 79 ? 10.209 0.389 2.031 1.00 96.56 79 ASP A CA 1
ATOM 571 C C . ASP A 1 79 ? 9.753 1.335 0.913 1.00 96.56 79 ASP A C 1
ATOM 573 O O . ASP A 1 79 ? 9.659 2.546 1.117 1.00 96.56 79 ASP A O 1
ATOM 577 N N . VAL A 1 80 ? 9.413 0.773 -0.255 1.00 97.44 80 VAL A N 1
ATOM 578 C CA . VAL A 1 80 ? 8.952 1.556 -1.410 1.00 97.44 80 VAL A CA 1
ATOM 579 C C . VAL A 1 80 ? 7.591 2.193 -1.108 1.00 97.44 80 VAL A C 1
ATOM 581 O O . VAL A 1 80 ? 7.399 3.383 -1.350 1.00 97.44 80 VAL A O 1
ATOM 584 N N . TYR A 1 81 ? 6.654 1.430 -0.533 1.00 98.38 81 TYR A N 1
ATOM 585 C CA . TYR A 1 81 ? 5.322 1.922 -0.173 1.00 98.38 81 TYR A CA 1
ATOM 586 C C . TYR A 1 81 ? 5.402 3.079 0.821 1.00 98.38 81 TYR A C 1
ATOM 588 O O . TYR A 1 81 ? 4.785 4.120 0.595 1.00 98.38 81 TYR A O 1
ATOM 596 N N . CYS A 1 82 ? 6.170 2.909 1.896 1.00 98.38 82 CYS A N 1
ATOM 597 C CA . CYS A 1 82 ? 6.264 3.896 2.954 1.00 98.38 82 CYS A CA 1
ATOM 598 C C . CYS A 1 82 ? 7.012 5.145 2.514 1.00 98.38 82 CYS A C 1
ATOM 600 O O . CYS A 1 82 ? 6.590 6.236 2.877 1.00 98.38 82 CYS A O 1
ATOM 602 N N . ARG A 1 83 ? 8.056 5.030 1.685 1.00 97.62 83 ARG A N 1
ATOM 603 C CA . ARG A 1 83 ? 8.671 6.205 1.056 1.00 97.62 83 ARG A CA 1
ATOM 604 C C . ARG A 1 83 ? 7.632 7.004 0.262 1.00 97.62 83 ARG A C 1
ATOM 606 O O . ARG A 1 83 ? 7.391 8.161 0.581 1.00 97.62 83 ARG A O 1
ATOM 613 N N . ASN A 1 84 ? 6.937 6.345 -0.664 1.00 98.12 84 ASN A N 1
ATOM 614 C CA . ASN A 1 84 ? 5.926 6.974 -1.516 1.00 98.12 84 ASN A CA 1
ATOM 615 C C . ASN A 1 84 ? 4.777 7.618 -0.715 1.00 98.12 84 ASN A C 1
ATOM 617 O O . ASN A 1 84 ? 4.363 8.736 -1.005 1.00 98.12 84 ASN A O 1
ATOM 621 N N . VAL A 1 85 ? 4.268 6.942 0.324 1.00 98.38 85 VAL A N 1
ATOM 622 C CA . VAL A 1 85 ? 3.224 7.517 1.190 1.00 98.38 85 VAL A CA 1
ATOM 623 C C . VAL A 1 85 ? 3.720 8.771 1.900 1.00 98.38 85 VAL A C 1
ATOM 625 O O . VAL A 1 85 ? 2.983 9.749 1.965 1.00 98.38 85 VAL A O 1
ATOM 628 N N . MET A 1 86 ? 4.941 8.753 2.434 1.00 98.19 86 MET A N 1
ATOM 629 C CA . MET A 1 86 ? 5.490 9.909 3.146 1.00 98.19 86 MET A CA 1
ATOM 630 C C . MET A 1 86 ? 5.775 11.088 2.205 1.00 98.19 86 MET A C 1
ATOM 632 O O . MET A 1 86 ? 5.685 12.233 2.644 1.00 98.19 86 MET A O 1
ATOM 636 N N . ASP A 1 87 ? 6.078 10.815 0.933 1.00 97.88 87 ASP A N 1
ATOM 637 C CA . ASP A 1 87 ? 6.352 11.836 -0.080 1.00 97.88 87 ASP A CA 1
ATOM 638 C C . ASP A 1 87 ? 5.058 12.470 -0.636 1.00 97.88 87 ASP A C 1
ATOM 640 O O . ASP A 1 87 ? 4.993 13.690 -0.796 1.00 97.88 87 ASP A O 1
ATOM 644 N N . HIS A 1 88 ? 4.004 11.679 -0.886 1.00 98.38 88 HIS A N 1
ATOM 645 C CA . HIS A 1 88 ? 2.798 12.154 -1.593 1.00 98.38 88 HIS A CA 1
ATOM 646 C C . HIS A 1 88 ? 1.580 12.401 -0.702 1.00 98.38 88 HIS A C 1
ATOM 648 O O . HIS A 1 88 ? 0.749 13.259 -1.003 1.00 98.38 88 HIS A O 1
ATOM 654 N N . CYS A 1 89 ? 1.455 11.675 0.407 1.00 98.44 89 CYS A N 1
ATOM 655 C CA . CYS A 1 89 ? 0.317 11.780 1.313 1.00 98.44 89 CYS A CA 1
ATOM 656 C C . CYS A 1 89 ? 0.727 12.582 2.545 1.00 98.44 89 CYS A C 1
ATOM 658 O O . CYS A 1 89 ? 1.170 12.033 3.553 1.00 98.44 89 CYS A O 1
ATOM 660 N N . THR A 1 90 ? 0.602 13.904 2.442 1.00 98.06 90 THR A N 1
ATOM 661 C CA . THR A 1 90 ? 1.074 14.868 3.445 1.00 98.06 90 THR A CA 1
ATOM 662 C C . THR A 1 90 ? -0.070 15.726 3.990 1.00 98.06 90 THR A C 1
ATOM 664 O O . THR A 1 90 ? -1.198 15.665 3.505 1.00 98.06 90 THR A O 1
ATOM 667 N N . GLU A 1 91 ? 0.213 16.516 5.030 1.00 96.00 91 GLU A N 1
ATOM 668 C CA . GLU A 1 91 ? -0.752 17.428 5.664 1.00 96.00 91 GLU A CA 1
ATOM 669 C C . GLU A 1 91 ? -2.049 16.709 6.092 1.00 96.00 91 GLU A C 1
ATOM 671 O O . GLU A 1 91 ? -1.994 15.717 6.817 1.00 96.00 91 GLU A O 1
ATOM 676 N N . GLU A 1 92 ? -3.216 17.193 5.668 1.00 96.62 92 GLU A N 1
ATOM 677 C CA . GLU A 1 92 ? -4.525 16.575 5.930 1.00 96.62 92 GLU A CA 1
ATOM 678 C C . GLU A 1 92 ? -4.690 15.179 5.319 1.00 96.62 92 GLU A C 1
ATOM 680 O O . GLU A 1 92 ? -5.536 14.404 5.767 1.00 96.62 92 GLU A O 1
ATOM 685 N N . LEU A 1 93 ? -3.865 14.846 4.323 1.00 97.88 93 LEU A N 1
ATOM 686 C CA . LEU A 1 93 ? -3.848 13.544 3.670 1.00 97.88 93 LEU A CA 1
ATOM 687 C C . LEU A 1 93 ? -2.796 12.598 4.256 1.00 97.88 93 LEU A C 1
ATOM 689 O O . LEU A 1 93 ? -2.655 11.475 3.770 1.00 97.88 93 LEU A O 1
ATOM 693 N N . ALA A 1 94 ? -2.074 13.021 5.298 1.00 98.19 94 ALA A N 1
ATOM 694 C CA . ALA A 1 94 ? -1.097 12.178 5.969 1.00 98.19 94 ALA A CA 1
ATOM 695 C C . ALA A 1 94 ? -1.745 10.899 6.516 1.00 98.19 94 ALA A C 1
ATOM 697 O O . ALA A 1 94 ? -2.707 10.938 7.287 1.00 98.19 94 ALA A O 1
ATOM 698 N N . ILE A 1 95 ? -1.187 9.756 6.111 1.00 98.12 95 ILE A N 1
ATOM 699 C CA . ILE A 1 95 ? -1.642 8.424 6.536 1.00 98.12 95 ILE A CA 1
ATOM 700 C C . ILE A 1 95 ? -0.921 8.001 7.819 1.00 98.12 95 ILE A C 1
ATOM 702 O O . ILE A 1 95 ? -1.534 7.445 8.730 1.00 98.12 95 ILE A O 1
ATOM 706 N N . TYR A 1 96 ? 0.383 8.278 7.899 1.00 98.19 96 TYR A N 1
ATOM 707 C CA . TYR A 1 96 ? 1.237 7.876 9.012 1.00 98.19 96 TYR A CA 1
ATOM 708 C C . TYR A 1 96 ? 1.992 9.073 9.589 1.00 98.19 96 TYR A C 1
ATOM 710 O O . TYR A 1 96 ? 2.428 9.947 8.841 1.00 98.19 96 TYR A O 1
ATOM 718 N N . PRO A 1 97 ? 2.213 9.108 10.914 1.00 97.62 97 PRO A N 1
ATOM 719 C CA . PRO A 1 97 ? 2.968 10.186 11.547 1.00 97.62 97 PRO A CA 1
ATOM 720 C C . PRO A 1 97 ? 4.488 10.064 11.348 1.00 97.62 97 PRO A C 1
ATOM 722 O O . PRO A 1 97 ? 5.218 11.016 11.620 1.00 97.62 97 PRO A O 1
ATOM 725 N N . SER A 1 98 ? 4.990 8.894 10.942 1.00 98.25 98 SER A N 1
ATOM 726 C CA . SER A 1 98 ? 6.419 8.638 10.750 1.00 98.25 98 SER A CA 1
ATOM 727 C C . SER A 1 98 ? 6.669 7.415 9.866 1.00 98.25 98 SER A C 1
ATOM 729 O O . SER A 1 98 ? 5.784 6.580 9.671 1.00 98.25 98 SER A O 1
ATOM 731 N N . MET A 1 99 ? 7.913 7.280 9.394 1.00 98.12 99 MET A N 1
ATOM 732 C CA . MET A 1 99 ? 8.375 6.087 8.678 1.00 98.12 99 MET A CA 1
ATOM 733 C C . MET A 1 99 ? 8.206 4.818 9.527 1.00 98.12 99 MET A C 1
ATOM 735 O O . MET A 1 99 ? 7.656 3.833 9.049 1.00 98.12 99 MET A O 1
ATOM 739 N N . ASP A 1 100 ? 8.589 4.859 10.807 1.00 98.56 100 ASP A N 1
ATOM 740 C CA . ASP A 1 100 ? 8.447 3.710 11.714 1.00 98.56 100 ASP A CA 1
ATOM 741 C C . ASP A 1 100 ? 6.979 3.293 11.890 1.00 98.56 100 ASP A C 1
ATOM 743 O O . ASP A 1 100 ? 6.666 2.102 11.902 1.00 98.56 100 ASP A O 1
ATOM 747 N N . ALA A 1 101 ? 6.065 4.267 11.977 1.00 98.62 101 ALA A N 1
ATOM 748 C CA . ALA A 1 101 ? 4.633 3.997 12.036 1.00 98.62 101 ALA A CA 1
ATOM 749 C C . ALA A 1 101 ? 4.130 3.346 10.739 1.00 98.62 101 ALA A C 1
ATOM 751 O O . ALA A 1 101 ? 3.407 2.351 10.789 1.00 98.62 101 ALA A O 1
ATOM 752 N N . CYS A 1 102 ? 4.561 3.851 9.581 1.00 98.75 102 CYS A N 1
ATOM 753 C CA . CYS A 1 102 ? 4.221 3.236 8.303 1.00 98.75 102 CYS A CA 1
ATOM 754 C C . CYS A 1 102 ? 4.716 1.787 8.216 1.00 98.75 102 CYS A C 1
ATOM 756 O O . CYS A 1 102 ? 3.942 0.889 7.885 1.00 98.75 102 CYS A O 1
ATOM 758 N N . MET A 1 103 ? 5.975 1.534 8.580 1.00 98.44 103 MET A N 1
ATOM 759 C CA . MET A 1 103 ? 6.565 0.195 8.520 1.00 98.44 103 MET A CA 1
ATOM 760 C C . MET A 1 103 ? 5.862 -0.789 9.462 1.00 98.44 103 MET A C 1
ATOM 762 O O . MET A 1 103 ? 5.633 -1.939 9.084 1.00 98.44 103 MET A O 1
ATOM 766 N N . ALA A 1 104 ? 5.458 -0.342 10.656 1.00 98.50 104 ALA A N 1
ATOM 767 C CA . ALA A 1 104 ? 4.698 -1.163 11.598 1.00 98.50 104 ALA A CA 1
ATOM 768 C C . ALA A 1 104 ? 3.321 -1.572 11.046 1.00 98.50 104 ALA A C 1
ATOM 770 O O . ALA A 1 104 ? 2.919 -2.729 11.183 1.00 98.50 104 ALA A O 1
ATOM 771 N N . ALA A 1 105 ? 2.611 -0.646 10.395 1.00 98.50 105 ALA A N 1
ATOM 772 C CA . ALA A 1 105 ? 1.333 -0.944 9.753 1.00 98.50 105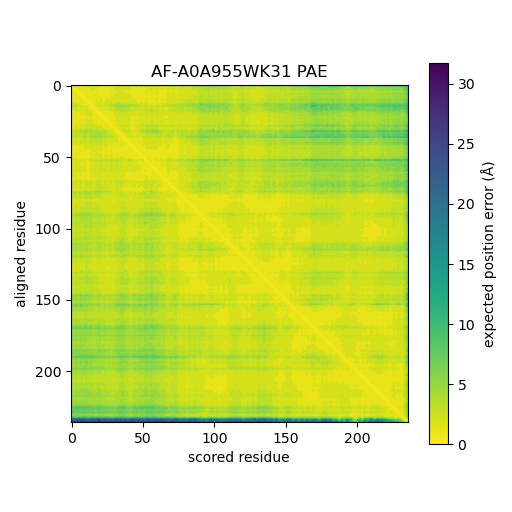 ALA A CA 1
ATOM 773 C C . ALA A 1 105 ? 1.509 -1.831 8.509 1.00 98.50 105 ALA A C 1
ATOM 775 O O . ALA A 1 105 ? 0.777 -2.807 8.340 1.00 98.50 105 ALA A O 1
ATOM 776 N N . CYS A 1 106 ? 2.496 -1.527 7.660 1.00 98.56 106 CYS A N 1
ATOM 777 C CA . CYS A 1 106 ? 2.770 -2.271 6.433 1.00 98.56 106 CYS A CA 1
ATOM 778 C C . CYS A 1 106 ? 3.156 -3.727 6.703 1.00 98.56 106 CYS A C 1
ATOM 780 O O . CYS A 1 106 ? 2.692 -4.624 6.007 1.00 98.56 106 CYS A O 1
ATOM 782 N N . GLY A 1 107 ? 3.934 -3.988 7.759 1.00 98.06 107 GLY A N 1
ATOM 783 C CA . GLY A 1 107 ? 4.328 -5.348 8.137 1.00 98.06 107 GLY A CA 1
ATOM 784 C C . GLY A 1 107 ? 3.160 -6.279 8.491 1.00 98.06 107 GLY A C 1
ATOM 785 O O . GLY A 1 107 ? 3.345 -7.494 8.502 1.00 98.06 107 GLY A O 1
ATOM 786 N N . ALA A 1 108 ? 1.972 -5.731 8.764 1.00 98.00 108 ALA A N 1
ATOM 787 C CA . ALA A 1 108 ? 0.748 -6.492 9.009 1.00 98.00 108 ALA A CA 1
ATOM 788 C C . ALA A 1 108 ? -0.140 -6.651 7.760 1.00 98.00 108 ALA A C 1
ATOM 790 O O . ALA A 1 108 ? -1.148 -7.346 7.819 1.00 98.00 108 ALA A O 1
ATOM 791 N N . MET A 1 109 ? 0.203 -6.021 6.634 1.00 98.00 109 MET A N 1
ATOM 792 C CA . MET A 1 109 ? -0.564 -6.124 5.391 1.00 98.00 109 MET A CA 1
ATOM 793 C C . MET A 1 109 ? -0.138 -7.360 4.584 1.00 98.00 109 MET A C 1
ATOM 795 O O . MET A 1 109 ? 1.049 -7.706 4.578 1.00 98.00 109 MET A O 1
ATOM 799 N N . PRO A 1 110 ? -1.056 -8.013 3.846 1.00 97.50 110 PRO A N 1
ATOM 800 C CA . PRO A 1 110 ? -0.678 -9.067 2.911 1.00 97.50 110 PRO A CA 1
ATOM 801 C C . PRO A 1 110 ? 0.295 -8.536 1.851 1.00 97.50 110 PRO A C 1
ATOM 803 O O . PRO A 1 110 ? 0.117 -7.446 1.311 1.00 97.50 110 PRO A O 1
ATOM 806 N N . ASN A 1 111 ? 1.342 -9.301 1.552 1.00 95.19 111 ASN A N 1
ATOM 807 C CA . ASN A 1 111 ? 2.376 -8.937 0.574 1.00 95.19 111 ASN A CA 1
ATOM 808 C C . ASN A 1 111 ? 2.449 -9.958 -0.577 1.00 95.19 111 ASN A C 1
ATOM 810 O O . ASN A 1 111 ? 3.507 -10.190 -1.158 1.00 95.19 111 ASN A O 1
ATOM 814 N N . ASP A 1 112 ? 1.328 -10.613 -0.862 1.00 93.44 112 ASP A N 1
ATOM 815 C CA . ASP A 1 112 ? 1.146 -11.656 -1.873 1.00 93.44 112 ASP A CA 1
ATOM 816 C C . ASP A 1 112 ? 0.414 -11.155 -3.131 1.00 93.44 112 ASP A C 1
ATOM 818 O O . ASP A 1 112 ? 0.025 -11.957 -3.980 1.00 93.44 112 ASP A O 1
ATOM 822 N N . GLY A 1 113 ? 0.239 -9.835 -3.263 1.00 93.12 113 GLY A N 1
ATOM 823 C CA . GLY A 1 113 ? -0.325 -9.212 -4.455 1.00 93.12 113 GLY A CA 1
ATOM 824 C C . GLY A 1 113 ? 0.630 -9.235 -5.649 1.00 93.12 113 GLY A C 1
ATOM 825 O O . GLY A 1 113 ? 1.850 -9.309 -5.497 1.00 93.12 113 GLY A O 1
ATOM 826 N N . GLU A 1 114 ? 0.067 -9.128 -6.850 1.00 91.56 114 GLU A N 1
ATOM 827 C CA . GLU A 1 114 ? 0.845 -8.956 -8.079 1.00 91.56 114 GLU A CA 1
ATOM 828 C C . GLU A 1 114 ? 1.468 -7.553 -8.142 1.00 91.56 114 GLU A C 1
ATOM 830 O O . GLU A 1 114 ? 0.889 -6.572 -7.665 1.00 91.56 114 GLU A O 1
ATOM 835 N N . ASP A 1 115 ? 2.651 -7.439 -8.746 1.00 89.44 115 ASP A N 1
ATOM 836 C CA . ASP A 1 115 ? 3.267 -6.136 -8.995 1.00 89.44 115 ASP A CA 1
ATOM 837 C C . ASP A 1 115 ? 2.366 -5.276 -9.889 1.00 89.44 115 ASP A C 1
ATOM 839 O O . ASP A 1 115 ? 1.885 -5.726 -10.926 1.00 89.44 115 ASP A O 1
ATOM 843 N N . GLY A 1 116 ? 2.145 -4.022 -9.489 1.00 88.38 116 GLY A N 1
ATOM 844 C CA . GLY A 1 116 ? 1.256 -3.112 -10.214 1.00 88.38 116 GLY A CA 1
ATOM 845 C C . GLY A 1 116 ? -0.237 -3.379 -9.999 1.00 88.38 116 GLY A C 1
ATOM 846 O O . GLY A 1 116 ? -1.047 -2.785 -10.707 1.00 88.38 116 GLY A O 1
ATOM 847 N N . ALA A 1 117 ? -0.614 -4.229 -9.034 1.00 94.38 117 ALA A N 1
ATOM 848 C CA . ALA A 1 117 ? -2.010 -4.407 -8.648 1.00 94.38 117 ALA A CA 1
ATOM 849 C C . ALA A 1 117 ? -2.686 -3.051 -8.380 1.00 94.38 117 ALA A C 1
ATOM 851 O O . ALA A 1 117 ? -2.148 -2.209 -7.667 1.00 94.38 117 ALA A O 1
ATOM 852 N N . THR A 1 118 ? -3.878 -2.849 -8.939 1.00 96.31 118 THR A N 1
ATOM 853 C CA . THR A 1 118 ? -4.689 -1.633 -8.737 1.00 96.31 118 THR A CA 1
ATOM 854 C C . THR A 1 118 ? -5.898 -1.879 -7.836 1.00 96.31 118 THR A C 1
ATOM 856 O O . THR A 1 118 ? -6.694 -0.978 -7.601 1.00 96.31 118 THR A O 1
ATOM 859 N N . GLU A 1 119 ? -6.078 -3.117 -7.381 1.00 97.69 119 GLU A N 1
ATOM 860 C CA . GLU A 1 119 ? -7.133 -3.540 -6.466 1.00 97.69 119 GLU A CA 1
ATOM 861 C C . GLU A 1 119 ? -6.655 -4.726 -5.615 1.00 97.69 119 GLU A C 1
ATOM 863 O O . GLU A 1 119 ? -5.638 -5.359 -5.909 1.00 97.69 119 GLU A O 1
ATOM 868 N N . GLY A 1 120 ? -7.401 -5.033 -4.553 1.00 97.31 120 GLY A N 1
ATOM 869 C CA . GLY A 1 120 ? -7.105 -6.143 -3.643 1.00 97.31 120 GLY A CA 1
ATOM 870 C C . GLY A 1 120 ? -6.319 -5.729 -2.394 1.00 97.31 120 GLY A C 1
ATOM 871 O O . GLY A 1 120 ? -5.622 -4.717 -2.366 1.00 97.31 120 GLY A O 1
ATOM 872 N N . ASN A 1 121 ? -6.477 -6.494 -1.310 1.00 97.38 121 ASN A N 1
ATOM 873 C CA . ASN A 1 121 ? -5.866 -6.182 -0.015 1.00 97.38 121 ASN A CA 1
ATOM 874 C C . ASN A 1 121 ? -4.389 -6.597 0.008 1.00 97.38 121 ASN A C 1
ATOM 876 O O . ASN A 1 121 ? -4.070 -7.677 0.493 1.00 97.38 121 ASN A O 1
ATOM 880 N N . SER A 1 122 ? -3.504 -5.766 -0.540 1.00 97.81 122 SER A N 1
ATOM 881 C CA . SER A 1 122 ? -2.068 -6.045 -0.553 1.00 97.81 122 SER A CA 1
ATOM 882 C C . SER A 1 122 ? -1.212 -4.783 -0.452 1.00 97.81 122 SER A C 1
ATOM 884 O O . SER A 1 122 ? -1.646 -3.680 -0.804 1.00 97.81 122 SER A O 1
ATOM 886 N N . VAL A 1 123 ? 0.039 -4.950 -0.014 1.00 97.88 123 VAL A N 1
ATOM 887 C CA . VAL A 1 123 ? 1.071 -3.904 -0.065 1.00 97.88 123 VAL A CA 1
ATOM 888 C C . VAL A 1 123 ? 1.271 -3.422 -1.502 1.00 97.88 123 VAL A C 1
ATOM 890 O O . VAL A 1 123 ? 1.405 -2.224 -1.717 1.00 97.88 123 VAL A O 1
ATOM 893 N N . GLN A 1 124 ? 1.224 -4.315 -2.494 1.00 96.75 124 GLN A N 1
ATOM 894 C CA . GLN A 1 124 ? 1.388 -3.975 -3.909 1.00 96.75 124 GLN A CA 1
ATOM 895 C C . GLN A 1 124 ? 0.297 -3.017 -4.408 1.00 96.75 124 GLN A C 1
ATOM 897 O O . GLN A 1 124 ? 0.617 -2.038 -5.081 1.00 96.75 124 GLN A O 1
ATOM 902 N N . CYS A 1 125 ? -0.964 -3.239 -4.020 1.00 98.31 125 CYS A N 1
ATOM 903 C CA . CYS A 1 125 ? -2.048 -2.315 -4.356 1.00 98.31 125 CYS A CA 1
ATOM 904 C C . CYS A 1 125 ? -1.846 -0.944 -3.709 1.00 98.31 12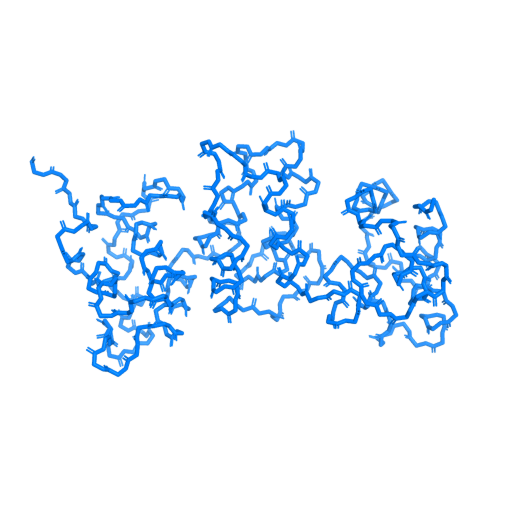5 CYS A C 1
ATOM 906 O O . CYS A 1 125 ? -1.959 0.100 -4.357 1.00 98.31 125 CYS A O 1
ATOM 908 N N . ARG A 1 126 ? -1.492 -0.930 -2.420 1.00 98.62 126 ARG A N 1
ATOM 909 C CA . ARG A 1 126 ? -1.245 0.322 -1.692 1.00 98.62 126 ARG A CA 1
ATOM 910 C C . ARG A 1 126 ? -0.049 1.081 -2.241 1.00 98.62 126 ARG A C 1
ATOM 912 O O . ARG A 1 126 ? -0.101 2.302 -2.308 1.00 98.62 126 ARG A O 1
ATOM 919 N N . LEU A 1 127 ? 0.984 0.364 -2.673 1.00 98.00 127 LEU A N 1
ATOM 920 C CA . LEU A 1 127 ? 2.162 0.906 -3.333 1.00 98.00 127 LEU A CA 1
ATOM 921 C C . LEU A 1 127 ? 1.816 1.551 -4.680 1.00 98.00 127 LEU A C 1
ATOM 923 O O . LEU A 1 127 ? 2.290 2.651 -4.957 1.00 98.00 127 LEU A O 1
ATOM 927 N N . TYR A 1 128 ? 0.974 0.909 -5.498 1.00 97.25 128 TYR A N 1
ATOM 928 C CA . TYR A 1 128 ? 0.462 1.526 -6.723 1.00 97.25 128 TYR A CA 1
ATOM 929 C C . TYR A 1 128 ? -0.227 2.851 -6.390 1.00 97.25 128 TYR A C 1
ATOM 931 O O . TYR A 1 128 ? 0.124 3.894 -6.936 1.00 97.25 128 TYR A O 1
ATOM 939 N N . HIS A 1 129 ? -1.145 2.843 -5.424 1.00 98.50 129 HIS A N 1
ATOM 940 C CA . HIS A 1 129 ? -1.891 4.044 -5.070 1.00 98.50 129 HIS A CA 1
ATOM 941 C C . HIS A 1 129 ? -1.089 5.106 -4.317 1.00 98.50 129 HIS A C 1
ATOM 943 O O . HIS A 1 129 ? -1.482 6.262 -4.376 1.00 98.50 129 HIS A O 1
ATOM 949 N N . SER A 1 130 ? 0.019 4.771 -3.655 1.00 98.38 130 SER A N 1
ATOM 950 C CA . SER A 1 130 ? 0.884 5.770 -3.022 1.00 98.38 130 SER A CA 1
ATOM 951 C C . SER A 1 130 ? 1.912 6.383 -3.969 1.00 98.38 130 SER A C 1
ATOM 953 O O . SER A 1 130 ? 2.528 7.375 -3.605 1.00 98.38 130 SER A O 1
ATOM 955 N N . SER A 1 131 ? 2.123 5.809 -5.154 1.00 96.75 131 SER A N 1
ATOM 956 C CA . SER A 1 131 ? 3.123 6.258 -6.136 1.00 96.75 131 SER A CA 1
ATOM 957 C C . SER A 1 131 ? 2.636 7.446 -6.992 1.00 96.75 131 SER A C 1
ATOM 959 O O . SER A 1 131 ? 1.912 8.302 -6.486 1.00 96.75 131 SER A O 1
ATOM 961 N N . PHE A 1 132 ? 2.979 7.490 -8.288 1.00 95.06 132 PHE A N 1
ATOM 962 C CA . PHE A 1 132 ? 2.581 8.551 -9.220 1.00 95.06 132 PHE A CA 1
ATOM 963 C C . PHE A 1 132 ? 1.071 8.899 -9.191 1.00 95.06 132 PHE A C 1
ATOM 965 O O . PHE A 1 132 ? 0.745 10.076 -9.325 1.00 95.06 132 PHE A O 1
ATOM 972 N N . PRO A 1 133 ? 0.107 7.973 -8.950 1.00 97.12 133 PRO A N 1
ATOM 973 C CA . PRO A 1 133 ? -1.296 8.366 -8.840 1.00 97.12 133 PRO A CA 1
ATOM 974 C C . PRO A 1 133 ? -1.548 9.304 -7.650 1.00 97.12 133 PRO A C 1
ATOM 976 O O . PRO A 1 133 ? -2.331 10.246 -7.764 1.00 97.12 133 PRO A O 1
ATOM 979 N N . ALA A 1 134 ? -0.883 9.090 -6.508 1.00 98.06 134 ALA A N 1
ATOM 980 C CA . ALA A 1 134 ? -0.968 10.012 -5.375 1.00 98.06 134 ALA A CA 1
ATOM 981 C C . ALA A 1 134 ? -0.205 11.316 -5.626 1.00 98.06 134 ALA A C 1
ATOM 983 O O . ALA A 1 134 ? -0.648 12.347 -5.133 1.00 98.06 134 ALA A O 1
ATOM 984 N N . GLU A 1 135 ? 0.871 11.306 -6.413 1.00 96.88 135 GLU A N 1
ATOM 985 C CA . GLU A 1 135 ? 1.520 12.543 -6.868 1.00 96.88 135 GLU A CA 1
ATOM 986 C C . GLU A 1 135 ? 0.541 13.402 -7.698 1.00 96.88 135 GLU A C 1
ATOM 988 O O . GLU A 1 135 ? 0.378 14.598 -7.448 1.00 96.88 135 GLU A O 1
ATOM 993 N N . GLU A 1 136 ? -0.171 12.790 -8.652 1.00 96.62 136 GLU A N 1
ATOM 994 C CA . GLU A 1 136 ? -1.089 13.494 -9.557 1.00 96.62 136 GLU A CA 1
ATOM 995 C C . GLU A 1 136 ? -2.419 13.895 -8.897 1.00 96.62 136 GLU A C 1
ATOM 997 O O . GLU A 1 136 ? -3.023 14.913 -9.250 1.00 96.62 136 GLU A O 1
ATOM 1002 N N . SER A 1 137 ? -2.947 13.073 -7.987 1.00 97.94 137 SER A N 1
ATOM 1003 C CA . SER A 1 137 ? -4.270 13.259 -7.373 1.00 97.94 137 SER A CA 1
ATOM 1004 C C . SER A 1 137 ? -4.329 12.675 -5.953 1.00 97.94 137 SER A C 1
ATOM 1006 O O . SER A 1 137 ? -5.043 11.694 -5.702 1.00 97.94 137 SER A O 1
ATOM 1008 N N . PRO A 1 138 ? -3.643 13.303 -4.978 1.00 98.19 138 PRO A N 1
ATOM 1009 C CA . PRO A 1 138 ? -3.460 12.735 -3.640 1.00 98.19 138 PRO A CA 1
ATOM 1010 C C . PRO A 1 138 ? -4.787 12.527 -2.900 1.00 98.19 138 PRO A C 1
ATOM 1012 O O . PRO A 1 138 ? -4.989 11.491 -2.274 1.00 98.19 138 PRO A O 1
ATOM 1015 N N . ALA A 1 139 ? -5.749 13.447 -3.037 1.00 97.94 139 ALA A N 1
ATOM 1016 C CA . ALA A 1 139 ? -7.058 13.330 -2.385 1.00 97.94 139 ALA A CA 1
ATOM 1017 C C . ALA A 1 139 ? -7.869 12.101 -2.843 1.00 97.94 139 ALA A C 1
ATOM 1019 O O . ALA A 1 139 ? -8.724 11.618 -2.104 1.00 97.94 139 ALA A O 1
ATOM 1020 N N . VAL A 1 140 ? -7.608 11.592 -4.052 1.00 98.25 140 VAL A N 1
ATOM 1021 C CA . VAL A 1 140 ? -8.249 10.377 -4.577 1.00 98.25 140 VAL A CA 1
ATOM 1022 C C . VAL A 1 140 ? -7.480 9.135 -4.138 1.00 98.25 140 VAL A C 1
ATOM 1024 O O . VAL A 1 140 ? -8.086 8.141 -3.754 1.00 98.25 140 VAL A O 1
ATOM 1027 N N . HIS A 1 141 ? -6.149 9.175 -4.187 1.00 98.50 141 HIS A N 1
ATOM 1028 C CA . HIS A 1 141 ? -5.335 7.965 -4.093 1.00 98.50 141 HIS A CA 1
ATOM 1029 C C . HIS A 1 141 ? -4.743 7.685 -2.704 1.00 98.50 141 HIS A C 1
ATOM 1031 O O . HIS A 1 141 ? -4.605 6.515 -2.342 1.00 98.50 141 HIS A O 1
ATOM 1037 N N . CYS A 1 142 ? -4.505 8.698 -1.868 1.00 98.62 142 CYS A N 1
ATOM 1038 C CA . CYS A 1 142 ? -4.066 8.492 -0.483 1.00 98.62 142 CYS A CA 1
ATOM 1039 C C . CYS A 1 142 ? -5.058 7.659 0.356 1.00 98.62 142 CYS A C 1
ATOM 1041 O O . CYS A 1 142 ? -4.611 6.755 1.068 1.00 98.62 142 CYS A O 1
ATOM 1043 N N . PRO A 1 143 ? -6.392 7.829 0.234 1.00 98.06 143 PRO A N 1
ATOM 1044 C CA . PRO A 1 143 ? -7.340 6.931 0.893 1.00 98.06 143 PRO A CA 1
ATOM 1045 C C . PRO A 1 143 ? -7.173 5.458 0.491 1.00 98.06 143 PRO A C 1
ATOM 1047 O O . PRO A 1 143 ? -7.299 4.575 1.342 1.00 98.06 143 PRO A O 1
ATOM 1050 N N . HIS A 1 144 ? -6.847 5.169 -0.774 1.00 98.44 144 HIS A N 1
ATOM 1051 C CA . HIS A 1 144 ? -6.623 3.798 -1.254 1.00 98.44 144 HIS A CA 1
ATOM 1052 C C . HIS A 1 144 ? -5.302 3.216 -0.730 1.00 98.44 144 HIS A C 1
ATOM 1054 O O . HIS A 1 144 ? -5.211 2.027 -0.420 1.00 98.44 144 HIS A O 1
ATOM 1060 N N . ALA A 1 145 ? -4.288 4.069 -0.580 1.00 98.44 145 ALA A N 1
ATOM 1061 C CA . ALA A 1 145 ? -3.010 3.718 0.022 1.00 98.44 145 ALA A CA 1
ATOM 1062 C C . ALA A 1 145 ? -3.084 3.548 1.550 1.00 98.44 145 ALA A C 1
ATOM 1064 O O . ALA A 1 145 ? -2.136 3.038 2.139 1.00 98.44 145 ALA A O 1
ATOM 1065 N N . SER A 1 146 ? -4.175 3.957 2.207 1.00 97.94 146 SER A N 1
ATOM 1066 C CA . SER A 1 146 ? -4.326 3.875 3.667 1.00 97.94 146 SER A CA 1
ATOM 1067 C C . SER A 1 146 ? -4.439 2.441 4.192 1.00 97.94 146 SER A C 1
ATOM 1069 O O . SER A 1 146 ? -4.679 1.499 3.434 1.00 97.94 146 SER A O 1
ATOM 1071 N N . ILE A 1 147 ? -4.343 2.288 5.519 1.00 96.81 147 ILE A N 1
ATOM 1072 C CA . ILE A 1 147 ? -4.550 1.015 6.231 1.00 96.81 147 ILE A CA 1
ATOM 1073 C C . ILE A 1 147 ? -5.884 0.369 5.842 1.00 96.81 147 ILE A C 1
ATOM 1075 O O . ILE A 1 147 ? -5.951 -0.840 5.673 1.00 96.81 147 ILE A O 1
ATOM 1079 N N . ASN A 1 148 ? -6.933 1.176 5.664 1.00 94.69 148 ASN A N 1
ATOM 1080 C CA . ASN A 1 148 ? -8.286 0.713 5.351 1.00 94.69 148 ASN A CA 1
ATOM 1081 C C . ASN A 1 148 ? -8.494 0.381 3.866 1.00 94.69 148 ASN A C 1
ATOM 1083 O O . ASN A 1 148 ? -9.515 -0.191 3.492 1.00 94.69 148 ASN A O 1
ATOM 1087 N N . GLY A 1 149 ? -7.570 0.807 3.004 1.00 96.00 149 GLY A N 1
ATOM 1088 C CA . GLY A 1 149 ? -7.609 0.593 1.562 1.00 96.00 149 GLY A CA 1
ATOM 1089 C C . GLY A 1 149 ? -8.645 1.355 0.764 1.00 96.00 149 GLY A C 1
ATOM 1090 O O . GLY A 1 149 ? -8.729 1.138 -0.445 1.00 96.00 149 GLY A O 1
ATOM 1091 N N . GLY A 1 150 ? -9.421 2.235 1.401 1.00 94.81 150 GLY A N 1
ATOM 1092 C CA . GLY A 1 150 ? -10.380 3.109 0.721 1.00 94.81 150 GLY A CA 1
ATOM 1093 C C . GLY A 1 150 ? -11.413 2.363 -0.132 1.00 94.81 150 GLY A C 1
ATOM 1094 O O . GLY A 1 150 ? -11.963 2.944 -1.058 1.00 94.81 150 GLY A O 1
ATOM 1095 N N . GLY A 1 151 ? -11.635 1.068 0.131 1.00 93.62 151 GLY A N 1
ATOM 1096 C CA . GLY A 1 151 ? -12.495 0.195 -0.674 1.00 93.62 151 GLY A CA 1
ATOM 1097 C C . GLY A 1 151 ? -11.914 -0.249 -2.024 1.00 93.62 151 GLY A C 1
ATOM 1098 O O . GLY A 1 151 ? -12.596 -0.969 -2.748 1.00 93.62 151 GLY A O 1
ATOM 1099 N N . VAL A 1 152 ? -10.684 0.148 -2.363 1.00 97.81 152 VAL A N 1
ATOM 1100 C CA . VAL A 1 152 ? -9.988 -0.237 -3.605 1.00 97.81 152 VAL A CA 1
ATOM 1101 C C . VAL A 1 152 ? -8.939 -1.302 -3.316 1.00 97.81 152 VAL A C 1
ATOM 1103 O O . VAL A 1 152 ? -8.987 -2.413 -3.846 1.00 97.81 152 VAL A O 1
ATOM 1106 N N . CYS A 1 153 ? -8.036 -1.008 -2.384 1.00 98.00 153 CYS A N 1
ATOM 1107 C CA . CYS A 1 153 ? -7.019 -1.950 -1.944 1.00 98.00 153 CYS A CA 1
ATOM 1108 C C . CYS A 1 153 ? -7.530 -2.817 -0.794 1.00 98.00 153 CYS A C 1
ATOM 1110 O O . CYS A 1 153 ? -6.992 -2.787 0.318 1.00 98.00 153 CYS A O 1
ATOM 1112 N N . GLY A 1 154 ? -8.603 -3.557 -1.071 1.00 94.62 154 GLY A N 1
ATOM 1113 C CA . GLY A 1 154 ? -9.231 -4.488 -0.141 1.00 94.62 154 GLY A CA 1
ATOM 1114 C C . GLY A 1 154 ? -10.493 -3.969 0.541 1.00 94.62 154 GLY A C 1
ATOM 1115 O O . GLY A 1 154 ? -10.781 -2.773 0.563 1.00 94.62 154 GLY A O 1
ATOM 1116 N N . ASP A 1 155 ? -11.244 -4.907 1.122 1.00 95.12 155 ASP A N 1
ATOM 1117 C CA . ASP A 1 155 ? -12.336 -4.580 2.034 1.00 95.12 155 ASP A CA 1
ATOM 1118 C C . ASP A 1 155 ? -11.768 -4.080 3.370 1.00 95.12 155 ASP A C 1
ATOM 1120 O O . ASP A 1 155 ? -10.842 -4.677 3.927 1.00 95.12 155 ASP A O 1
ATOM 1124 N N . ALA A 1 156 ? -12.355 -3.004 3.902 1.00 96.25 156 ALA A N 1
ATOM 1125 C CA . ALA A 1 156 ? -11.897 -2.381 5.141 1.00 96.25 156 ALA A CA 1
ATOM 1126 C C . ALA A 1 156 ? -11.887 -3.358 6.330 1.00 96.25 156 ALA A C 1
ATOM 1128 O O . ALA A 1 156 ? -11.016 -3.253 7.189 1.00 96.25 156 ALA A O 1
ATOM 1129 N N . CYS A 1 157 ? -12.801 -4.338 6.375 1.00 97.94 157 CYS A N 1
ATOM 1130 C CA . CYS A 1 157 ? -12.823 -5.327 7.448 1.00 97.94 157 CYS A CA 1
ATOM 1131 C C . CYS A 1 157 ? -11.695 -6.344 7.345 1.00 97.94 157 CYS A C 1
ATOM 1133 O O . CYS A 1 157 ? -11.180 -6.763 8.377 1.00 97.94 157 CYS A O 1
ATOM 1135 N N . ASP A 1 158 ? -11.303 -6.749 6.137 1.00 97.25 158 ASP A N 1
ATOM 1136 C CA . ASP A 1 158 ? -10.145 -7.629 5.985 1.00 97.25 158 ASP A CA 1
ATOM 1137 C C . ASP A 1 158 ? -8.869 -6.911 6.424 1.00 97.25 158 ASP A C 1
ATOM 1139 O O . ASP A 1 158 ? -8.141 -7.448 7.256 1.00 97.25 158 ASP A O 1
ATOM 1143 N N . ALA A 1 159 ? -8.666 -5.672 5.969 1.00 97.62 159 ALA A N 1
ATOM 1144 C CA . ALA A 1 159 ? -7.488 -4.894 6.332 1.00 97.62 159 ALA A CA 1
ATOM 1145 C C . ALA A 1 159 ? -7.427 -4.576 7.840 1.00 97.62 159 ALA A C 1
ATOM 1147 O O . ALA A 1 159 ? -6.380 -4.719 8.468 1.00 97.62 159 ALA A O 1
ATOM 1148 N N . TYR A 1 160 ? -8.558 -4.223 8.455 1.00 98.50 160 TYR A N 1
ATOM 1149 C CA . TYR A 1 160 ? -8.679 -4.052 9.906 1.00 98.50 160 TYR A CA 1
ATOM 1150 C C . TYR A 1 160 ? -8.359 -5.340 10.681 1.00 98.50 160 TYR A C 1
ATOM 1152 O O . TYR A 1 160 ? -7.604 -5.302 11.657 1.00 98.50 160 TYR A O 1
ATOM 1160 N N . CYS A 1 161 ? -8.904 -6.484 10.255 1.00 98.50 161 CYS A N 1
ATOM 1161 C CA . CYS A 1 161 ? -8.651 -7.753 10.931 1.00 98.50 161 CYS A CA 1
ATOM 1162 C C . CYS A 1 161 ? -7.191 -8.201 10.791 1.00 98.50 161 CYS A C 1
ATOM 1164 O O . CYS A 1 161 ? -6.663 -8.768 11.744 1.00 98.50 161 CYS A O 1
ATOM 1166 N N . ASP A 1 162 ? -6.523 -7.903 9.672 1.00 98.50 162 ASP A N 1
ATOM 1167 C CA . ASP A 1 162 ? -5.088 -8.172 9.510 1.00 98.50 162 ASP A CA 1
ATOM 1168 C C . ASP A 1 162 ? -4.255 -7.417 10.563 1.00 98.50 162 ASP A C 1
ATOM 1170 O O . ASP A 1 162 ? -3.406 -8.008 11.232 1.00 98.50 162 ASP A O 1
ATOM 1174 N N . GLN A 1 163 ? -4.555 -6.131 10.789 1.00 98.69 163 GLN A N 1
ATOM 1175 C CA . GLN A 1 163 ? -3.871 -5.318 11.804 1.00 98.69 163 GLN A CA 1
ATOM 1176 C C . GLN A 1 163 ? -4.105 -5.855 13.225 1.00 98.69 163 GLN A C 1
ATOM 1178 O O . GLN A 1 163 ? -3.164 -5.988 14.009 1.00 98.69 163 GLN A O 1
ATOM 1183 N N . LEU A 1 164 ? -5.345 -6.227 13.557 1.00 98.56 164 LEU A N 1
ATOM 1184 C CA . LEU A 1 164 ? -5.666 -6.819 14.857 1.00 98.56 164 LEU A CA 1
ATOM 1185 C C . LEU A 1 164 ? -4.946 -8.146 15.098 1.00 98.56 164 LEU A C 1
ATOM 1187 O O . LEU A 1 164 ? -4.444 -8.374 16.196 1.00 98.56 164 LEU A O 1
ATOM 1191 N N . GLU A 1 165 ? -4.906 -9.025 14.098 1.00 98.44 165 GLU A N 1
ATOM 1192 C CA . GLU A 1 165 ? -4.252 -10.331 14.217 1.00 98.44 165 GLU A CA 1
ATOM 1193 C C . GLU A 1 165 ? -2.732 -10.204 14.370 1.00 98.44 165 GLU A C 1
ATOM 1195 O O . GLU A 1 165 ? -2.116 -11.051 15.020 1.00 98.44 165 GLU A O 1
ATOM 1200 N N . ALA A 1 166 ? -2.138 -9.134 13.835 1.00 98.38 166 ALA A N 1
ATOM 1201 C CA . ALA A 1 166 ? -0.722 -8.835 14.000 1.00 98.38 166 ALA A CA 1
ATOM 1202 C C . ALA A 1 166 ? -0.396 -8.205 15.366 1.00 98.38 166 ALA A C 1
ATOM 1204 O O . ALA A 1 166 ? 0.538 -8.647 16.038 1.00 98.38 166 ALA A O 1
ATOM 1205 N N . HIS A 1 167 ? -1.159 -7.191 15.791 1.00 98.69 167 HIS A N 1
ATOM 1206 C CA . HIS A 1 167 ? -0.757 -6.307 16.899 1.00 98.69 167 HIS A CA 1
ATOM 1207 C C . HIS A 1 167 ? -1.556 -6.510 18.192 1.00 98.69 167 HIS A C 1
ATOM 1209 O O . HIS A 1 167 ? -1.059 -6.244 19.288 1.00 98.69 167 HIS A O 1
ATOM 1215 N N . CYS A 1 168 ? -2.775 -7.041 18.103 1.00 98.56 168 CYS A N 1
ATOM 1216 C CA . CYS A 1 168 ? -3.686 -7.223 19.232 1.00 98.56 168 CYS A CA 1
ATOM 1217 C C . CYS A 1 168 ? -3.876 -8.707 19.550 1.00 98.56 168 CYS A C 1
ATOM 1219 O O . CYS A 1 168 ? -4.914 -9.305 19.276 1.00 98.56 168 CYS A O 1
ATOM 1221 N N . VAL A 1 169 ? -2.854 -9.303 20.167 1.00 97.94 169 VAL A N 1
ATOM 1222 C CA . VAL A 1 169 ? -2.799 -10.737 20.498 1.00 97.94 169 VAL A CA 1
ATOM 1223 C C . VAL A 1 169 ? -2.736 -10.996 22.008 1.00 97.94 169 VAL A C 1
ATOM 1225 O O . VAL A 1 169 ? -2.511 -10.096 22.822 1.00 97.94 169 VAL A O 1
ATOM 1228 N N . GLY A 1 170 ? -2.923 -12.256 22.411 1.00 97.06 170 GLY A N 1
ATOM 1229 C CA . GLY A 1 170 ? -2.837 -12.668 23.815 1.00 97.06 170 GLY A CA 1
ATOM 1230 C C . GLY A 1 170 ? -3.871 -11.954 24.689 1.00 97.06 170 GLY A C 1
ATOM 1231 O O . GLY A 1 170 ? -5.060 -11.985 24.390 1.00 97.06 170 GLY A O 1
ATOM 1232 N N . ASN A 1 171 ? -3.420 -11.293 25.759 1.00 97.62 171 ASN A N 1
ATOM 1233 C CA . ASN A 1 171 ? -4.308 -10.537 26.654 1.00 97.62 171 ASN A CA 1
ATOM 1234 C C . ASN A 1 171 ? -4.922 -9.290 25.996 1.00 97.62 171 ASN A C 1
ATOM 1236 O O . ASN A 1 171 ? -5.903 -8.768 26.514 1.00 97.62 171 ASN A O 1
ATOM 1240 N N . ASN A 1 172 ? -4.358 -8.829 24.875 1.00 98.31 172 ASN A N 1
ATOM 1241 C CA . ASN A 1 172 ? -4.859 -7.688 24.112 1.00 98.31 172 ASN A CA 1
ATOM 1242 C C . ASN A 1 172 ? -5.735 -8.123 22.926 1.00 98.31 172 ASN A C 1
ATOM 1244 O O . ASN A 1 172 ? -6.111 -7.281 22.113 1.00 98.31 172 ASN A O 1
ATOM 1248 N N . ALA A 1 173 ? -6.063 -9.415 22.803 1.00 98.31 173 ALA A N 1
ATOM 1249 C CA . ALA A 1 173 ? -6.941 -9.906 21.748 1.00 98.31 173 ALA A CA 1
ATOM 1250 C C . ALA A 1 173 ? -8.347 -9.308 21.859 1.00 98.31 173 ALA A C 1
ATOM 1252 O O . ALA A 1 173 ? -8.994 -9.412 22.899 1.00 98.31 173 ALA A O 1
ATOM 1253 N N . GLN A 1 174 ? -8.818 -8.705 20.766 1.00 98.38 174 GLN A N 1
ATOM 1254 C CA . GLN A 1 174 ? -10.131 -8.054 20.706 1.00 98.38 174 GLN A CA 1
ATOM 1255 C C . GLN A 1 174 ? -11.245 -8.985 20.221 1.00 98.38 174 GLN A C 1
ATOM 1257 O O . GLN A 1 174 ? -12.407 -8.814 20.582 1.00 98.38 174 GLN A O 1
ATOM 1262 N N . TYR A 1 175 ? -10.889 -10.005 19.439 1.00 98.00 175 TYR A N 1
ATOM 1263 C CA . TYR A 1 175 ? -11.817 -11.017 18.948 1.00 98.00 175 TYR A CA 1
ATOM 1264 C C . TYR A 1 175 ? -11.241 -12.417 19.157 1.00 98.00 175 TYR A C 1
ATOM 1266 O O . TYR A 1 175 ? -10.026 -12.602 19.092 1.00 98.00 175 TYR A O 1
ATOM 1274 N N . PRO A 1 176 ? -12.097 -13.434 19.357 1.00 97.31 176 PRO A N 1
ATOM 1275 C CA . PRO A 1 176 ? -11.641 -14.811 19.532 1.00 97.31 176 PRO A CA 1
ATOM 1276 C C . PRO A 1 176 ? -11.147 -15.469 18.232 1.00 97.31 176 PRO A C 1
ATOM 1278 O O . PRO A 1 176 ? -10.546 -16.540 18.290 1.00 97.31 176 PRO A O 1
ATOM 1281 N N . SER A 1 177 ? -11.444 -14.893 17.061 1.00 97.81 177 SER A N 1
ATOM 1282 C CA . SER A 1 177 ? -11.010 -15.399 15.753 1.00 97.81 177 SER A CA 1
ATOM 1283 C C . SER A 1 177 ? -11.179 -14.353 14.649 1.00 97.81 177 SER A C 1
ATOM 1285 O O . SER A 1 177 ? -11.995 -13.437 14.789 1.00 97.81 177 SER A O 1
ATOM 1287 N N . ARG A 1 178 ? -10.520 -14.559 13.497 1.00 97.38 178 ARG A N 1
ATOM 1288 C CA . ARG A 1 178 ? -10.766 -13.780 12.272 1.00 97.38 178 ARG A CA 1
ATOM 1289 C C . ARG A 1 178 ? -12.238 -13.708 11.889 1.00 97.38 178 ARG A C 1
ATOM 1291 O O . ARG A 1 178 ? -12.743 -12.664 11.492 1.00 97.38 178 ARG A O 1
ATOM 1298 N N . GLN A 1 179 ? -12.942 -14.837 11.994 1.00 98.38 179 GLN A N 1
ATOM 1299 C CA . GLN A 1 179 ? -14.360 -14.905 11.650 1.00 98.38 179 GLN A CA 1
ATOM 1300 C C . GLN A 1 179 ? -15.192 -14.004 12.567 1.00 98.38 179 GLN A C 1
ATOM 1302 O O . GLN A 1 179 ? -16.085 -13.317 12.080 1.00 98.38 179 GLN A O 1
ATOM 1307 N N . ALA A 1 180 ? -14.884 -13.984 13.867 1.00 98.44 180 ALA A N 1
ATOM 1308 C CA . ALA A 1 180 ? -15.539 -13.094 14.816 1.00 98.44 180 ALA A CA 1
ATOM 1309 C C . ALA A 1 180 ? -15.175 -11.623 14.564 1.00 98.44 180 ALA A C 1
ATOM 1311 O O . ALA A 1 180 ? -16.067 -10.782 14.606 1.00 98.44 180 ALA A O 1
ATOM 1312 N N . CYS A 1 181 ? -13.912 -11.329 14.231 1.00 98.56 181 CYS A N 1
ATOM 1313 C CA . CYS A 1 181 ? -13.478 -9.988 13.832 1.00 98.56 181 CYS A CA 1
ATOM 1314 C C . CYS A 1 181 ? -14.285 -9.474 12.635 1.00 98.56 181 CYS A C 1
ATOM 1316 O O . CYS A 1 181 ? -14.898 -8.412 12.711 1.00 98.56 181 CYS A O 1
ATOM 1318 N N . ARG A 1 182 ? -14.393 -10.269 11.563 1.00 98.06 182 ARG A N 1
ATOM 1319 C CA . ARG A 1 182 ? -15.185 -9.889 10.387 1.00 98.06 182 ARG A CA 1
ATOM 1320 C C . ARG A 1 182 ? -16.668 -9.730 10.697 1.00 98.06 182 ARG A C 1
ATOM 1322 O O . ARG A 1 182 ? -17.273 -8.777 10.224 1.00 98.06 182 ARG A O 1
ATOM 1329 N N . ALA A 1 183 ? -17.241 -10.633 11.492 1.00 98.25 183 ALA A N 1
ATOM 1330 C CA . ALA A 1 183 ? -18.644 -10.546 11.886 1.00 98.25 183 ALA A CA 1
ATOM 1331 C C . ALA A 1 183 ? -18.944 -9.289 12.720 1.00 98.25 183 ALA A C 1
ATOM 1333 O O . ALA A 1 183 ? -19.999 -8.699 12.543 1.00 98.25 183 ALA A O 1
ATOM 1334 N N . GLY A 1 184 ? -18.031 -8.866 13.599 1.00 97.44 184 GLY A N 1
ATOM 1335 C CA . GLY A 1 184 ? -18.171 -7.598 14.318 1.00 97.44 184 GLY A CA 1
ATOM 1336 C C . GLY A 1 184 ? -17.973 -6.392 13.403 1.00 97.44 184 GLY A C 1
ATOM 1337 O O . GLY A 1 184 ? -18.730 -5.433 13.474 1.00 97.44 184 GLY A O 1
ATOM 1338 N N . CYS A 1 185 ? -16.991 -6.459 12.505 1.00 98.06 185 CYS A N 1
ATOM 1339 C CA . CYS A 1 185 ? -16.651 -5.342 11.635 1.00 98.06 185 CYS A CA 1
ATOM 1340 C C . CYS A 1 185 ? -17.765 -4.952 10.656 1.00 98.06 185 CYS A C 1
ATOM 1342 O O . CYS A 1 185 ? -17.965 -3.766 10.414 1.00 98.06 185 CYS A O 1
ATOM 1344 N N . ILE A 1 186 ? -18.511 -5.915 10.102 1.00 96.94 186 ILE A N 1
ATOM 1345 C CA . ILE A 1 186 ? -19.601 -5.604 9.158 1.00 96.94 186 ILE A CA 1
ATOM 1346 C C . ILE A 1 186 ? -20.744 -4.791 9.785 1.00 96.94 186 ILE A C 1
ATOM 1348 O O . ILE A 1 186 ? -21.523 -4.197 9.046 1.00 96.94 186 ILE A O 1
ATOM 1352 N N . GLU A 1 187 ? -20.835 -4.758 11.117 1.00 96.50 187 GLU A N 1
ATOM 1353 C CA . GLU A 1 187 ? -21.821 -3.962 11.855 1.00 96.50 187 GLU A CA 1
ATOM 1354 C C . GLU A 1 187 ? -21.349 -2.517 12.101 1.00 96.50 187 GLU A C 1
ATOM 1356 O O . GLU A 1 187 ? -22.137 -1.677 12.529 1.00 96.50 187 GLU A O 1
ATOM 1361 N N . LEU A 1 188 ? -20.072 -2.213 11.845 1.00 96.06 188 LEU A N 1
ATOM 1362 C CA . LEU A 1 188 ? -19.495 -0.886 12.049 1.00 96.06 188 LEU A CA 1
ATOM 1363 C C . LEU A 1 188 ? -19.751 0.034 10.857 1.00 96.06 188 LEU A C 1
ATOM 1365 O O . LEU A 1 188 ? -19.775 -0.402 9.701 1.00 96.06 188 LEU A O 1
ATOM 1369 N N . SER A 1 189 ? -19.844 1.337 11.132 1.00 95.31 189 SER A N 1
ATOM 1370 C CA . SER A 1 189 ? -19.888 2.341 10.071 1.00 95.31 189 SER A CA 1
ATOM 1371 C C . SER A 1 189 ? -18.617 2.309 9.221 1.00 95.31 189 SER A C 1
ATOM 1373 O O . SER A 1 189 ? -17.505 2.130 9.728 1.00 95.31 189 SER A O 1
ATOM 1375 N N . ARG A 1 190 ? -18.796 2.529 7.917 1.00 94.00 190 ARG A N 1
ATOM 1376 C CA . ARG A 1 190 ? -17.718 2.733 6.939 1.00 94.00 190 ARG A CA 1
ATOM 1377 C C . ARG A 1 190 ? -17.597 4.195 6.512 1.00 94.00 190 ARG A C 1
ATOM 1379 O O . ARG A 1 190 ? -16.819 4.483 5.608 1.00 94.00 190 ARG A O 1
ATOM 1386 N N . ASP A 1 191 ? -18.332 5.094 7.160 1.00 91.69 191 ASP A N 1
ATOM 1387 C CA . ASP A 1 191 ? -18.412 6.510 6.786 1.00 91.69 191 ASP A CA 1
ATOM 1388 C C . ASP A 1 191 ? -17.327 7.369 7.461 1.00 91.69 191 ASP A C 1
ATOM 1390 O O . ASP A 1 191 ? -17.319 8.586 7.296 1.00 91.69 191 ASP A O 1
ATOM 1394 N N . GLY A 1 192 ? -16.423 6.757 8.236 1.00 94.00 192 GLY A N 1
ATOM 1395 C CA . GLY A 1 192 ? -15.286 7.457 8.830 1.00 94.00 192 GLY A CA 1
ATOM 1396 C C . GLY A 1 192 ? -14.240 7.848 7.787 1.00 94.00 192 GLY A C 1
ATOM 1397 O O . GLY A 1 192 ? -14.026 7.134 6.802 1.00 94.00 192 GLY A O 1
ATOM 1398 N N . ASP A 1 193 ? -13.542 8.955 8.037 1.00 95.62 193 ASP A N 1
ATOM 1399 C CA . ASP A 1 193 ? -12.388 9.358 7.233 1.00 95.62 193 ASP A CA 1
ATOM 1400 C C . ASP A 1 193 ? -11.301 8.275 7.272 1.00 95.62 193 ASP A C 1
ATOM 1402 O O . ASP A 1 193 ? -11.117 7.583 8.273 1.00 95.62 193 ASP A O 1
ATOM 1406 N N . PHE A 1 194 ? -10.541 8.111 6.186 1.00 95.38 194 PHE A N 1
ATOM 1407 C CA . PHE A 1 194 ? -9.544 7.034 6.070 1.00 95.38 194 PHE A CA 1
ATOM 1408 C C . PHE A 1 194 ? -8.433 7.094 7.136 1.00 95.38 194 PHE A C 1
ATOM 1410 O O . PHE A 1 194 ? -7.786 6.076 7.392 1.00 95.38 194 PHE A O 1
ATOM 1417 N N . ASN A 1 195 ? -8.226 8.271 7.735 1.00 94.06 195 ASN A N 1
ATOM 1418 C CA . ASN A 1 195 ? -7.284 8.567 8.812 1.00 94.06 195 ASN A CA 1
ATOM 1419 C C . ASN A 1 195 ? -7.985 8.924 10.139 1.00 94.06 195 ASN A C 1
ATOM 1421 O O . ASN A 1 195 ? -7.370 9.559 10.997 1.00 94.06 195 ASN A O 1
ATOM 1425 N N . ALA A 1 196 ? -9.252 8.534 10.315 1.00 96.69 196 ALA A N 1
ATOM 1426 C CA . ALA A 1 196 ? -9.998 8.783 11.543 1.00 96.69 196 ALA A CA 1
ATOM 1427 C C . ALA A 1 196 ? -9.252 8.243 12.775 1.00 96.69 196 ALA A C 1
ATOM 1429 O O . ALA A 1 196 ? -8.766 7.112 12.779 1.00 96.69 196 ALA A O 1
ATOM 1430 N N . VAL A 1 197 ? -9.188 9.063 13.827 1.00 96.94 197 VAL A N 1
ATOM 1431 C CA . VAL A 1 197 ? -8.581 8.722 15.131 1.00 96.94 197 VAL A CA 1
ATOM 1432 C C . VAL A 1 197 ? -9.612 8.672 16.263 1.00 96.94 197 VAL A C 1
ATOM 1434 O O . VAL A 1 197 ? -9.275 8.357 17.401 1.00 96.94 197 VAL A O 1
ATOM 1437 N N . ASP A 1 198 ? -10.863 9.006 15.956 1.00 97.06 198 ASP A N 1
ATOM 1438 C CA . ASP A 1 198 ? -12.035 8.918 16.818 1.00 97.06 198 ASP A CA 1
ATOM 1439 C C . ASP A 1 198 ? -13.296 8.627 15.972 1.00 97.06 198 ASP A C 1
ATOM 1441 O O . ASP A 1 198 ? -13.229 8.490 14.745 1.00 97.06 198 ASP A O 1
ATOM 1445 N N . GLY A 1 199 ? -14.443 8.460 16.637 1.00 96.00 199 GLY A N 1
ATOM 1446 C CA . GLY A 1 199 ? -15.730 8.163 15.997 1.00 96.00 199 GLY A CA 1
ATOM 1447 C C . GLY A 1 199 ? -16.000 6.667 15.788 1.00 96.00 199 GLY A C 1
ATOM 1448 O O . GLY A 1 199 ? -15.083 5.851 15.671 1.00 96.00 199 GLY A O 1
ATOM 1449 N N . ASP A 1 200 ? -17.280 6.278 15.758 1.00 96.50 200 ASP A N 1
ATOM 1450 C CA . ASP A 1 200 ? -17.688 4.871 15.631 1.00 96.50 200 ASP A CA 1
ATOM 1451 C C . ASP A 1 200 ? -17.603 4.374 14.182 1.00 96.50 200 ASP A C 1
ATOM 1453 O O . ASP A 1 200 ? -18.596 4.298 13.459 1.00 96.50 200 ASP A O 1
ATOM 1457 N N . SER A 1 201 ? -16.387 4.063 13.735 1.00 97.19 201 SER A N 1
ATOM 1458 C CA . SER A 1 201 ? -16.129 3.575 12.381 1.00 97.19 201 SER A CA 1
ATOM 1459 C C . SER A 1 201 ? -15.068 2.479 12.346 1.00 97.19 201 SER A C 1
ATOM 1461 O O . SER A 1 201 ? -14.204 2.389 13.227 1.00 97.19 201 SER A O 1
ATOM 1463 N N . VAL A 1 202 ? -15.093 1.649 11.298 1.00 97.69 202 VAL A N 1
ATOM 1464 C CA . VAL A 1 202 ? -14.000 0.699 11.032 1.00 97.69 202 VAL A CA 1
ATOM 1465 C C . VAL A 1 202 ? -12.674 1.433 10.820 1.00 97.69 202 VAL A C 1
ATOM 1467 O O . VAL A 1 202 ? -11.639 0.938 11.255 1.00 97.69 202 VAL A O 1
ATOM 1470 N N . GLN A 1 203 ? -12.699 2.640 10.245 1.00 97.69 203 GLN A N 1
ATOM 1471 C CA . GLN A 1 203 ? -11.500 3.427 9.979 1.00 97.69 203 GLN A CA 1
ATOM 1472 C C . GLN A 1 203 ? -10.768 3.832 11.261 1.00 97.69 203 GLN A C 1
ATOM 1474 O O . GLN A 1 203 ? -9.560 3.607 11.357 1.00 97.69 203 GLN A O 1
ATOM 1479 N N . CYS A 1 204 ? -11.501 4.327 12.267 1.00 98.38 204 CYS A N 1
ATOM 1480 C CA . CYS A 1 204 ? -10.943 4.628 13.590 1.00 98.38 204 CYS A CA 1
ATOM 1481 C C . CYS A 1 204 ? -10.329 3.383 14.240 1.00 98.38 204 CYS A C 1
ATOM 1483 O O . CYS A 1 204 ? -9.217 3.404 14.776 1.00 98.38 204 CYS A O 1
ATOM 1485 N N . ARG A 1 205 ? -11.030 2.248 14.160 1.00 98.62 205 ARG A N 1
ATOM 1486 C CA . ARG A 1 205 ? -10.558 1.002 14.774 1.00 98.62 205 ARG A CA 1
ATOM 1487 C C . ARG A 1 205 ? -9.333 0.441 14.066 1.00 98.62 205 ARG A C 1
ATOM 1489 O O . ARG A 1 205 ? -8.432 -0.047 14.740 1.00 98.62 205 ARG A O 1
ATOM 1496 N N . ALA A 1 206 ? -9.261 0.539 12.741 1.00 98.31 206 ALA A N 1
ATOM 1497 C CA . ALA A 1 206 ? -8.087 0.148 11.968 1.00 98.31 206 ALA A CA 1
ATOM 1498 C C . ALA A 1 206 ? -6.880 1.043 12.261 1.00 98.31 206 ALA A C 1
ATOM 1500 O O . ALA A 1 206 ? -5.773 0.523 12.399 1.00 98.31 206 ALA A O 1
ATOM 1501 N N . TYR A 1 207 ? -7.090 2.356 12.438 1.00 98.44 207 TYR A N 1
ATOM 1502 C CA . TYR A 1 207 ? -6.046 3.262 12.915 1.00 98.44 207 TYR A CA 1
ATOM 1503 C C . TYR A 1 207 ? -5.465 2.735 14.227 1.00 98.44 207 TYR A C 1
ATOM 1505 O O . TYR A 1 207 ? -4.272 2.449 14.293 1.00 98.44 207 TYR A O 1
ATOM 1513 N N . HIS A 1 208 ? -6.304 2.487 15.235 1.00 98.69 208 HIS A N 1
ATOM 1514 C CA . HIS A 1 208 ? -5.835 2.001 16.533 1.00 98.69 208 HIS A CA 1
ATOM 1515 C C . HIS A 1 208 ? -5.279 0.575 16.519 1.00 98.69 208 HIS A C 1
ATOM 1517 O O . HIS A 1 208 ? -4.366 0.295 17.293 1.00 98.69 208 HIS A O 1
ATOM 1523 N N . ALA A 1 209 ? -5.770 -0.301 15.640 1.00 98.62 209 ALA A N 1
ATOM 1524 C CA . ALA A 1 209 ? -5.258 -1.661 15.471 1.00 98.62 209 ALA A CA 1
ATOM 1525 C C . ALA A 1 209 ? -3.866 -1.702 14.828 1.00 98.62 209 ALA A C 1
ATOM 1527 O O . ALA A 1 209 ? -3.200 -2.727 14.923 1.00 98.62 209 ALA A O 1
ATOM 1528 N N . SER A 1 210 ? -3.450 -0.628 14.149 1.00 98.62 210 SER A N 1
ATOM 1529 C CA . SER A 1 210 ? -2.232 -0.594 13.339 1.00 98.62 210 SER A CA 1
ATOM 1530 C C . SER A 1 210 ? -0.986 -0.184 14.142 1.00 98.62 210 SER A C 1
ATOM 1532 O O . SER A 1 210 ? -0.695 -0.737 15.202 1.00 98.62 210 SER A O 1
ATOM 1534 N N . PHE A 1 211 ? -0.237 0.811 13.667 1.00 98.44 211 PHE A N 1
ATOM 1535 C CA . PHE A 1 211 ? 0.972 1.318 14.302 1.00 98.44 211 PHE A CA 1
ATOM 1536 C C . PHE A 1 211 ? 0.804 1.791 15.759 1.00 98.44 211 PHE A C 1
ATOM 1538 O O . PHE A 1 211 ? 1.759 1.619 16.521 1.00 98.44 211 PHE A O 1
ATOM 1545 N N . PRO A 1 212 ? -0.352 2.326 16.219 1.00 98.69 212 PRO A N 1
ATOM 1546 C CA . PRO A 1 212 ? -0.542 2.625 17.633 1.00 98.69 212 PRO A CA 1
ATOM 1547 C C . PRO A 1 212 ? -0.504 1.351 18.487 1.00 98.69 212 PRO A C 1
ATOM 1549 O O . PRO A 1 212 ? 0.239 1.305 19.465 1.00 98.69 212 PRO A O 1
ATOM 1552 N N . ALA A 1 213 ? -1.220 0.287 18.101 1.00 98.69 213 ALA A N 1
ATOM 1553 C CA . ALA A 1 213 ? -1.173 -0.996 18.809 1.00 98.69 213 ALA A CA 1
ATOM 1554 C C . ALA A 1 213 ? 0.194 -1.682 18.704 1.00 98.69 213 ALA A C 1
ATOM 1556 O O . ALA A 1 213 ? 0.643 -2.279 19.681 1.00 98.69 213 ALA A O 1
ATOM 1557 N N . ALA A 1 214 ? 0.888 -1.548 17.571 1.00 98.44 214 ALA A N 1
ATOM 1558 C CA . ALA A 1 214 ? 2.264 -2.025 17.443 1.00 98.44 214 ALA A CA 1
ATOM 1559 C C . ALA A 1 214 ? 3.205 -1.354 18.464 1.00 98.44 214 ALA A C 1
ATOM 1561 O O . ALA A 1 214 ? 4.139 -1.986 18.960 1.00 98.44 214 ALA A O 1
ATOM 1562 N N . SER A 1 215 ? 2.951 -0.082 18.798 1.00 98.38 215 SER A N 1
ATOM 1563 C CA . SER A 1 215 ? 3.738 0.670 19.777 1.00 98.38 215 SER A CA 1
ATOM 1564 C C . SER A 1 215 ? 3.315 0.413 21.229 1.00 98.38 215 SER A C 1
ATOM 1566 O O . SER A 1 215 ? 4.186 0.281 22.088 1.00 98.38 215 SER A O 1
ATOM 1568 N N . ASP A 1 216 ? 2.013 0.383 21.523 1.00 98.44 216 ASP A N 1
ATOM 1569 C CA . ASP A 1 216 ? 1.452 0.078 22.846 1.00 98.44 216 ASP A CA 1
ATOM 1570 C C . ASP A 1 216 ? 0.089 -0.620 22.711 1.00 98.44 216 ASP A C 1
ATOM 1572 O O . ASP A 1 216 ? -0.983 -0.004 22.716 1.00 98.44 216 ASP A O 1
ATOM 1576 N N . ALA A 1 217 ? 0.136 -1.947 22.610 1.00 98.56 217 ALA A N 1
ATOM 1577 C CA . ALA A 1 217 ? -1.053 -2.773 22.451 1.00 98.56 217 ALA A CA 1
ATOM 1578 C C . ALA A 1 217 ? -2.012 -2.686 23.652 1.00 98.56 217 ALA A C 1
ATOM 1580 O O . ALA A 1 217 ? -3.225 -2.770 23.472 1.00 98.56 217 ALA A O 1
ATOM 1581 N N . ALA A 1 218 ? -1.501 -2.510 24.877 1.00 98.44 218 ALA A N 1
ATOM 1582 C CA . ALA A 1 218 ? -2.357 -2.442 26.063 1.00 98.44 218 ALA A CA 1
ATOM 1583 C C . ALA A 1 218 ? -3.203 -1.162 26.075 1.00 98.44 218 ALA A C 1
ATOM 1585 O O . ALA A 1 218 ? -4.351 -1.188 26.519 1.00 98.44 218 ALA A O 1
ATOM 1586 N N . LEU A 1 219 ? -2.643 -0.060 25.568 1.00 98.38 219 LEU A N 1
ATOM 1587 C CA . LEU A 1 219 ? -3.350 1.205 25.420 1.00 98.38 219 LEU A CA 1
ATOM 1588 C C . LEU A 1 219 ? -4.316 1.192 24.230 1.00 98.38 219 LEU A C 1
ATOM 1590 O O . LEU A 1 219 ? -5.471 1.577 24.384 1.00 98.38 219 LEU A O 1
ATOM 1594 N N . HIS A 1 220 ? -3.861 0.756 23.052 1.00 98.56 220 HIS A N 1
ATOM 1595 C CA . HIS A 1 220 ? -4.590 1.007 21.805 1.00 98.56 220 HIS A CA 1
ATOM 1596 C C . HIS A 1 220 ? -5.518 -0.123 21.351 1.00 98.56 220 HIS A C 1
ATOM 1598 O O . HIS A 1 220 ? -6.542 0.164 20.730 1.00 98.56 220 HIS A O 1
ATOM 1604 N N . CYS A 1 221 ? -5.242 -1.387 21.688 1.00 98.75 221 CYS A N 1
ATOM 1605 C CA . CYS A 1 221 ? -6.122 -2.486 21.281 1.00 98.75 221 CYS A CA 1
ATOM 1606 C C . CYS A 1 221 ? -7.563 -2.355 21.801 1.00 98.75 221 CYS A C 1
ATOM 1608 O O . CYS A 1 221 ? -8.469 -2.635 21.019 1.00 98.75 221 CYS A O 1
ATOM 1610 N N . PRO A 1 222 ? -7.833 -1.873 23.035 1.00 98.44 222 PRO A N 1
ATOM 1611 C CA . PRO A 1 222 ? -9.204 -1.612 23.475 1.00 98.44 222 PRO A CA 1
ATOM 1612 C C . PRO A 1 222 ? -9.973 -0.646 22.559 1.00 98.44 222 PRO A C 1
ATOM 1614 O O . PRO A 1 222 ? -11.168 -0.821 22.349 1.00 98.44 222 PRO A O 1
ATOM 1617 N N . HIS A 1 223 ? -9.303 0.350 21.970 1.00 98.31 223 HIS A N 1
ATOM 1618 C CA . HIS A 1 223 ? -9.935 1.287 21.031 1.00 98.31 223 HIS A CA 1
ATOM 1619 C C . HIS A 1 223 ? -10.260 0.625 19.690 1.00 98.31 223 HIS A C 1
ATOM 1621 O O . HIS A 1 223 ? -11.245 0.965 19.040 1.00 98.31 223 HIS A O 1
ATOM 1627 N N . ALA A 1 224 ? -9.463 -0.371 19.311 1.00 98.12 224 ALA A N 1
ATOM 1628 C CA . ALA A 1 224 ? -9.685 -1.194 18.137 1.00 98.12 224 ALA A CA 1
ATOM 1629 C C . ALA A 1 224 ? -10.702 -2.326 18.359 1.00 98.12 224 ALA A C 1
ATOM 1631 O O . ALA A 1 224 ? -11.011 -3.029 17.403 1.00 98.12 224 ALA A O 1
ATOM 1632 N N . GLY A 1 225 ? -11.207 -2.547 19.579 1.00 96.75 225 GLY A N 1
ATOM 1633 C CA . GLY A 1 225 ? -12.206 -3.581 19.880 1.00 96.75 225 GLY A CA 1
ATOM 1634 C C . GLY A 1 225 ? -13.587 -3.278 19.305 1.00 96.75 225 GLY A C 1
ATOM 1635 O O . GLY A 1 225 ? -13.754 -2.280 18.622 1.00 96.75 225 GLY A O 1
ATOM 1636 N N . TYR A 1 226 ? -14.599 -4.109 19.573 1.00 93.25 226 TYR A N 1
ATOM 1637 C CA . TYR A 1 226 ? -15.976 -3.847 19.113 1.00 93.25 226 TYR A CA 1
ATOM 1638 C C . TYR A 1 226 ? -16.629 -2.663 19.849 1.00 93.25 226 TYR A C 1
ATOM 1640 O O . TYR A 1 226 ? -17.365 -1.891 19.251 1.00 93.25 226 TYR A O 1
ATOM 1648 N N . ASP A 1 227 ? -16.342 -2.486 21.143 1.00 93.75 227 ASP A N 1
ATOM 1649 C CA . ASP A 1 227 ? -16.912 -1.404 21.965 1.00 93.75 227 ASP A CA 1
ATOM 1650 C C . ASP A 1 227 ? -16.180 -0.056 21.815 1.00 93.75 227 ASP A C 1
ATOM 1652 O O . ASP A 1 227 ? -16.643 0.968 22.313 1.00 93.75 227 ASP A O 1
ATOM 1656 N N . GLY A 1 228 ? -15.025 -0.057 21.144 1.00 96.19 228 GLY A N 1
ATOM 1657 C CA . GLY A 1 228 ? -14.225 1.132 20.840 1.00 96.19 228 GLY A CA 1
ATOM 1658 C C . GLY A 1 228 ? -13.485 1.738 22.002 1.00 96.19 228 GLY A C 1
ATOM 1659 O O . GLY A 1 228 ? -12.914 2.817 21.838 1.00 96.19 228 GLY A O 1
ATOM 1660 N N . GLY A 1 229 ? -13.494 1.093 23.171 1.00 95.62 229 GLY A N 1
ATOM 1661 C CA . GLY A 1 229 ? -12.758 1.552 24.345 1.00 95.62 229 GLY A CA 1
ATOM 1662 C C . GLY A 1 229 ? -13.021 3.019 24.709 1.00 95.62 229 GLY A C 1
ATOM 1663 O O . GLY A 1 229 ? -12.137 3.669 25.261 1.00 95.62 229 GLY A O 1
ATOM 1664 N N . GLY A 1 230 ? -14.195 3.559 24.349 1.00 95.19 230 GLY A N 1
ATOM 1665 C CA . GLY A 1 230 ? -14.571 4.964 24.545 1.00 95.19 230 GLY A CA 1
ATOM 1666 C C . GLY A 1 230 ? -13.909 5.990 23.612 1.00 95.19 230 GLY A C 1
ATOM 1667 O O . GLY A 1 230 ? -14.135 7.179 23.821 1.00 95.19 230 GLY A O 1
ATOM 1668 N N . VAL A 1 231 ? -13.122 5.560 22.619 1.00 97.25 231 VAL A N 1
ATOM 1669 C CA . VAL A 1 231 ? -12.466 6.425 21.617 1.00 97.25 231 VAL A CA 1
ATOM 1670 C C . VAL A 1 231 ? -13.154 6.297 20.260 1.00 97.25 231 VAL A C 1
ATOM 1672 O O . VAL A 1 231 ? -13.696 7.277 19.754 1.00 97.25 231 VAL A O 1
ATOM 1675 N N . CYS A 1 232 ? -13.219 5.081 19.711 1.00 97.69 232 CYS A N 1
ATOM 1676 C CA . CYS A 1 232 ? -13.948 4.805 18.471 1.00 97.69 232 CYS A CA 1
ATOM 1677 C C . CYS A 1 232 ? -15.428 4.549 18.767 1.00 97.69 232 CYS A C 1
ATOM 1679 O O . CYS A 1 232 ? -15.917 3.423 18.663 1.00 97.69 232 CYS A O 1
ATOM 1681 N N . VAL A 1 233 ? -16.115 5.580 19.249 1.00 95.62 233 VAL A N 1
ATOM 1682 C CA . VAL A 1 233 ? -17.540 5.560 19.600 1.00 95.62 233 VAL A CA 1
ATOM 1683 C C . VAL 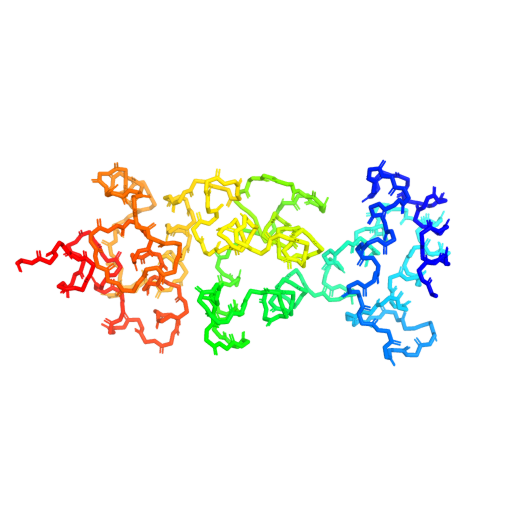A 1 233 ? -18.198 6.848 19.117 1.00 95.62 233 VAL A C 1
ATOM 1685 O O . VAL A 1 233 ? -17.513 7.852 18.918 1.00 95.62 233 VAL A O 1
ATOM 1688 N N . ASP A 1 234 ? -19.522 6.844 18.964 1.00 86.12 234 ASP A N 1
ATOM 1689 C CA . ASP A 1 234 ? -20.249 8.049 18.576 1.00 86.12 234 ASP A CA 1
ATOM 1690 C C . ASP A 1 234 ? -20.032 9.1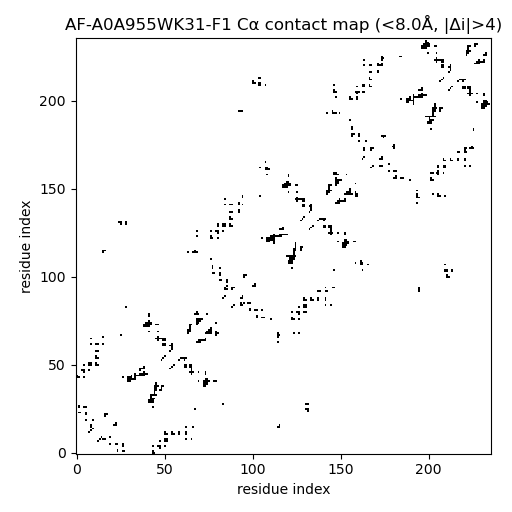64 19.614 1.00 86.12 234 ASP A C 1
ATOM 1692 O O . ASP A 1 234 ? -20.167 8.921 20.826 1.00 86.12 234 ASP A O 1
ATOM 1696 N N . PRO A 1 235 ? -19.722 10.400 19.176 1.00 65.75 235 PRO A N 1
ATOM 1697 C CA . PRO A 1 235 ? -19.673 11.532 20.080 1.00 65.75 235 PRO A CA 1
ATOM 1698 C C . PRO A 1 235 ? -21.076 11.756 20.657 1.00 65.75 235 PRO A C 1
ATOM 1700 O O . PRO A 1 235 ? -22.039 12.001 19.932 1.00 65.75 235 PRO A O 1
ATOM 1703 N N . ARG A 1 236 ? -21.184 11.621 21.981 1.00 51.94 236 ARG A N 1
ATOM 1704 C CA . ARG A 1 236 ? -22.415 11.895 22.734 1.00 51.94 236 ARG A CA 1
ATOM 1705 C C . ARG A 1 236 ? -22.790 13.371 22.724 1.00 51.94 236 ARG A C 1
ATOM 1707 O O . ARG A 1 236 ? -21.867 14.209 22.828 1.00 51.94 236 ARG A O 1
#